Protein AF-A0A1I7YBX8-F1 (afdb_monomer)

Nearest PDB structures (foldseek):
  1up3-assembly1_A  TM=3.826E-01  e=7.399E-02  Mycobacterium tuberculosis H37Rv
  3na8-assembly1_D  TM=4.043E-01  e=2.243E-01  Pseudomonas aeruginosa
  6mv9-assembly1_B  TM=3.998E-01  e=2.243E-01  Bacillus subtilis
  2p5s-assembly1_B  TM=3.973E-01  e=1.339E+00  Homo sapiens

Mean predicted aligned error: 5.64 Å

Radius of gyration: 19.34 Å; Cα contacts (8 Å, |Δi|>4): 418; chains: 1; bounding box: 46×50×47 Å

Solvent-accessible surface area (backbone atoms only — not comparable to full-atom values): 14996 Å² total; per-residue (Å²): 111,70,67,66,56,51,73,69,44,60,67,86,56,46,81,74,55,81,38,51,52,58,97,69,53,62,80,37,68,60,38,37,56,52,52,53,48,50,49,72,74,39,74,89,57,63,55,28,37,28,74,44,72,48,53,39,75,79,58,36,75,66,57,84,79,69,30,50,78,75,72,48,57,93,90,54,76,77,52,96,79,38,61,94,80,26,54,47,51,57,79,35,68,24,42,42,48,36,39,39,44,36,34,72,72,65,38,39,32,33,40,38,39,41,44,38,47,55,41,63,48,97,88,72,45,80,76,46,76,36,78,90,50,52,38,54,67,39,55,42,50,40,34,67,67,23,60,72,22,37,32,35,35,38,35,67,17,51,49,94,87,38,71,69,44,64,56,40,67,61,51,46,47,58,36,50,70,72,28,74,36,41,32,28,27,57,24,27,69,66,56,46,42,44,46,75,62,48,57,95,59,34,48,48,52,65,52,51,54,51,50,46,68,74,41,57,93,38,59,43,84,57,58,76,78,75,63,55,45,72,66,39,64,79,45,89,77,71,84,49,72,47,75,44,52,77,49,53,72,70,56,50,60,60,49,53,64,52,53,64,79,75,110

Organism: NCBI:txid37863

Structure (mmCIF, N/CA/C/O backbone):
data_AF-A0A1I7YBX8-F1
#
_entry.id   AF-A0A1I7YBX8-F1
#
loop_
_atom_site.group_PDB
_atom_site.id
_atom_site.type_symbol
_atom_site.label_atom_id
_atom_site.label_alt_id
_atom_site.label_comp_id
_atom_site.label_asym_id
_atom_site.label_entity_id
_atom_site.label_seq_id
_atom_site.pdbx_PDB_ins_code
_atom_site.Cartn_x
_atom_site.Cartn_y
_atom_site.Cartn_z
_atom_site.occupancy
_atom_site.B_iso_or_equiv
_atom_site.auth_seq_id
_atom_site.auth_comp_id
_atom_site.auth_asym_id
_atom_site.auth_atom_id
_atom_site.pdbx_PDB_model_num
ATOM 1 N N . MET A 1 1 ? -20.795 -8.631 9.869 1.00 62.91 1 MET A N 1
ATOM 2 C CA . MET A 1 1 ? -19.882 -7.466 9.927 1.00 62.91 1 MET A CA 1
ATOM 3 C C . MET A 1 1 ? -18.845 -7.774 10.991 1.00 62.91 1 MET A C 1
ATOM 5 O O . MET A 1 1 ? -19.252 -7.996 12.125 1.00 62.91 1 MET A O 1
ATOM 9 N N . PHE A 1 2 ? -17.562 -7.864 10.629 1.00 82.50 2 PHE A N 1
ATOM 10 C CA . PHE A 1 2 ? -16.505 -8.420 11.491 1.00 82.50 2 PHE A CA 1
ATOM 11 C C . PHE A 1 2 ? -16.381 -7.738 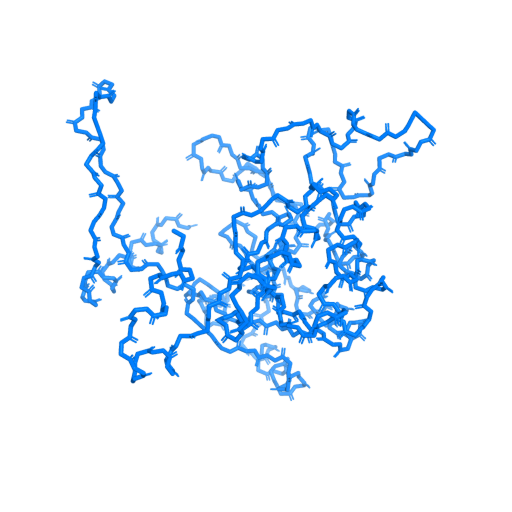12.863 1.00 82.50 2 PHE A C 1
ATOM 13 O O . PHE A 1 2 ? -16.116 -8.422 13.842 1.00 82.50 2 PHE A O 1
ATOM 20 N N . ALA A 1 3 ? -16.697 -6.442 12.963 1.00 91.69 3 ALA A N 1
ATOM 21 C CA . ALA A 1 3 ? -16.714 -5.710 14.232 1.00 91.69 3 ALA A CA 1
ATOM 22 C C . ALA A 1 3 ? -17.620 -6.349 15.305 1.00 91.69 3 ALA A C 1
ATOM 24 O O . ALA A 1 3 ? -17.191 -6.542 16.436 1.00 91.69 3 ALA A O 1
ATOM 25 N N . ARG A 1 4 ? -18.840 -6.774 14.942 1.00 92.31 4 ARG A N 1
ATOM 26 C CA . ARG A 1 4 ? -19.760 -7.435 15.890 1.00 92.31 4 ARG A CA 1
ATOM 27 C C . ARG A 1 4 ? -19.273 -8.812 16.325 1.00 92.31 4 ARG A C 1
ATOM 29 O O . ARG A 1 4 ? -19.601 -9.255 17.417 1.00 92.31 4 ARG A O 1
ATOM 36 N N . GLU A 1 5 ? -18.552 -9.512 15.452 1.00 91.94 5 GLU A N 1
ATOM 37 C CA . GLU A 1 5 ? -17.972 -10.808 15.807 1.00 91.94 5 GLU A CA 1
ATOM 38 C C . GLU A 1 5 ? -16.765 -10.623 16.730 1.00 91.94 5 GLU A C 1
ATOM 40 O O . GLU A 1 5 ? -16.630 -11.368 17.694 1.00 91.94 5 GLU A O 1
ATOM 45 N N . TYR A 1 6 ? -15.955 -9.583 16.507 1.00 93.75 6 TYR A N 1
ATOM 46 C CA . TYR A 1 6 ? -14.868 -9.204 17.407 1.00 93.75 6 TYR A CA 1
ATOM 47 C C . TYR A 1 6 ? -15.369 -8.882 18.822 1.00 93.75 6 TYR A C 1
ATOM 49 O O . TYR A 1 6 ? -14.852 -9.437 19.788 1.00 93.75 6 TYR A O 1
ATOM 57 N N . GLU A 1 7 ? -16.428 -8.077 18.963 1.00 94.56 7 GLU A N 1
ATOM 58 C CA . GLU A 1 7 ? -17.006 -7.734 20.276 1.00 94.56 7 GLU A CA 1
ATOM 59 C C . GLU A 1 7 ? -17.506 -8.959 21.062 1.00 94.56 7 GLU A C 1
ATOM 61 O O . GLU A 1 7 ? -17.576 -8.929 22.290 1.00 94.56 7 GLU A O 1
ATOM 66 N N . ARG A 1 8 ? -17.846 -10.053 20.368 1.00 95.19 8 ARG A N 1
ATOM 67 C CA . ARG A 1 8 ? -18.270 -11.318 20.989 1.00 95.19 8 ARG A CA 1
ATOM 68 C C . ARG A 1 8 ? -17.103 -12.193 21.435 1.00 95.19 8 ARG A C 1
ATOM 70 O O . ARG A 1 8 ? -17.331 -13.166 22.157 1.00 95.19 8 ARG A O 1
ATOM 77 N N . LEU A 1 9 ? -15.879 -11.902 20.996 1.00 94.50 9 LEU A N 1
ATOM 78 C CA . LEU A 1 9 ? -14.708 -12.667 21.405 1.00 94.50 9 LEU A CA 1
ATOM 79 C C . LEU A 1 9 ? -14.422 -12.448 22.897 1.00 94.50 9 LEU A C 1
ATOM 81 O O . LEU A 1 9 ? -14.534 -11.324 23.382 1.00 94.50 9 LEU A O 1
ATOM 85 N N . PRO A 1 10 ? -13.988 -13.484 23.633 1.00 95.88 10 PRO A N 1
ATOM 86 C CA . PRO A 1 10 ? -13.426 -13.297 24.966 1.00 95.88 10 PRO A CA 1
ATOM 87 C C . PRO A 1 10 ? -12.245 -12.300 24.953 1.00 95.88 10 PRO A C 1
ATOM 89 O O . PRO A 1 10 ? -11.463 -12.330 23.996 1.00 95.88 10 PRO A O 1
ATOM 92 N N . PRO A 1 11 ? -12.042 -11.485 26.011 1.00 94.19 11 PRO A N 1
ATOM 93 C CA . PRO A 1 11 ? -11.015 -10.431 26.041 1.00 94.19 11 PRO A CA 1
ATOM 94 C C . PRO A 1 11 ? -9.605 -10.898 25.651 1.00 94.19 11 PRO A C 1
ATOM 96 O O . PRO A 1 11 ? -8.929 -10.254 24.859 1.00 94.19 11 PRO A O 1
ATOM 99 N N . GLN A 1 12 ? -9.210 -12.095 26.089 1.00 94.75 12 GLN A N 1
ATOM 100 C CA . GLN A 1 12 ? -7.913 -12.708 25.764 1.00 94.75 12 GLN A CA 1
ATOM 101 C C . GLN A 1 12 ? -7.649 -12.929 24.258 1.00 94.75 12 GLN A C 1
ATOM 103 O O . GLN A 1 12 ? -6.511 -13.183 23.862 1.00 94.75 12 GLN A O 1
ATOM 108 N N . TYR A 1 13 ? -8.697 -12.934 23.427 1.00 92.44 13 TYR A N 1
ATOM 109 C CA . TYR A 1 13 ? -8.582 -13.000 21.968 1.00 92.44 13 TYR A CA 1
ATOM 110 C C . TYR A 1 13 ? -8.681 -11.615 21.331 1.00 92.44 13 TYR A C 1
ATOM 112 O O . TYR A 1 13 ? -8.017 -11.383 20.328 1.00 92.44 13 TYR A O 1
ATOM 120 N N . GLN A 1 14 ? -9.461 -10.704 21.920 1.00 93.44 14 GLN A N 1
ATOM 121 C CA . GLN A 1 14 ? -9.523 -9.307 21.487 1.00 93.44 14 GLN A CA 1
ATOM 122 C C . GLN A 1 14 ? -8.141 -8.646 21.574 1.00 93.44 14 GLN A C 1
ATOM 124 O O . GLN A 1 14 ? -7.674 -8.073 20.601 1.00 93.44 14 GLN A O 1
ATOM 129 N N . GLU A 1 15 ? -7.419 -8.863 22.678 1.00 92.75 15 GLU A N 1
ATOM 130 C CA . GLU A 1 15 ? -6.057 -8.344 22.906 1.00 92.75 15 GLU A CA 1
ATOM 131 C C . GLU A 1 15 ? -5.004 -8.823 21.886 1.00 92.75 15 GLU A C 1
ATOM 133 O O . GLU A 1 15 ? -3.883 -8.320 21.873 1.00 92.75 15 GLU A O 1
ATOM 138 N N . LYS A 1 16 ? -5.333 -9.815 21.050 1.00 92.69 16 LYS A N 1
ATOM 139 C CA . LYS A 1 16 ? -4.430 -10.385 20.037 1.00 92.69 16 LYS A CA 1
ATOM 140 C C . LYS A 1 16 ? -4.756 -9.936 18.616 1.00 92.69 16 LYS A C 1
ATOM 142 O O . LYS A 1 16 ? -4.100 -10.401 17.684 1.00 92.69 16 LYS A O 1
ATOM 147 N N . LEU A 1 17 ? -5.797 -9.127 18.435 1.00 92.75 17 LEU A N 1
ATOM 148 C CA . LEU A 1 17 ? -6.324 -8.770 17.126 1.00 92.75 17 LEU A CA 1
ATOM 149 C C . LEU A 1 17 ? -6.421 -7.256 16.987 1.00 92.75 17 LEU A C 1
ATOM 151 O O . LEU A 1 17 ? -7.217 -6.611 17.659 1.00 92.75 17 LEU A O 1
ATOM 155 N N . ASP A 1 18 ? -5.682 -6.723 16.023 1.00 93.44 18 ASP A N 1
ATOM 156 C CA . ASP A 1 18 ? -5.888 -5.373 15.518 1.00 93.44 18 ASP A CA 1
ATOM 157 C C . ASP A 1 18 ? -6.895 -5.422 14.368 1.00 93.44 18 ASP A C 1
ATOM 159 O O . ASP A 1 18 ? -6.592 -5.871 13.259 1.00 93.44 18 ASP A O 1
ATOM 163 N N . VAL A 1 19 ? -8.139 -5.015 14.634 1.00 94.62 19 VAL A N 1
ATOM 164 C CA . VAL A 1 19 ? -9.200 -5.058 13.620 1.00 94.62 19 VAL A CA 1
ATOM 165 C C . VAL A 1 19 ? -9.084 -3.852 12.703 1.00 94.62 19 VAL A C 1
ATOM 167 O O . VAL A 1 19 ? -9.016 -2.708 13.150 1.00 94.62 19 VAL A O 1
ATOM 170 N N . MET A 1 20 ? -9.146 -4.103 11.401 1.00 95.50 20 MET A N 1
ATOM 171 C CA . MET A 1 20 ? -9.028 -3.061 10.392 1.00 95.50 20 MET A CA 1
ATOM 172 C C . MET A 1 20 ? -10.349 -2.820 9.655 1.00 95.50 20 MET A C 1
ATOM 174 O O . MET A 1 20 ? -11.118 -3.750 9.390 1.00 95.50 20 MET A O 1
ATOM 178 N N . ILE A 1 21 ? -10.614 -1.566 9.289 1.00 96.06 21 ILE A N 1
ATOM 179 C CA . ILE A 1 21 ? -11.741 -1.193 8.427 1.00 96.06 21 ILE A CA 1
ATOM 180 C C . ILE A 1 21 ? -11.368 -1.525 6.981 1.00 96.06 21 ILE A C 1
ATOM 182 O O . ILE A 1 21 ? -10.527 -0.856 6.390 1.00 96.06 21 ILE A O 1
ATOM 186 N N . THR A 1 22 ? -12.007 -2.539 6.405 1.00 92.19 22 THR A N 1
ATOM 187 C CA . THR A 1 22 ? -11.781 -3.017 5.029 1.00 92.19 22 THR A CA 1
ATOM 188 C C . THR A 1 22 ? -13.070 -2.954 4.202 1.00 92.19 22 THR A C 1
ATOM 190 O O . THR A 1 22 ? -14.094 -2.462 4.676 1.00 92.19 22 THR A O 1
ATOM 193 N N . ALA A 1 23 ? -13.034 -3.460 2.962 1.00 87.88 23 ALA A N 1
ATOM 194 C CA . ALA A 1 23 ? -14.194 -3.581 2.071 1.00 87.88 23 ALA A CA 1
ATOM 195 C C . ALA A 1 23 ? -14.864 -2.241 1.704 1.00 87.88 23 ALA A C 1
ATOM 197 O O . ALA A 1 23 ? -16.090 -2.129 1.656 1.00 87.88 23 ALA A O 1
ATOM 198 N N . PHE A 1 24 ? -14.046 -1.235 1.398 1.00 91.69 24 PHE A N 1
ATOM 199 C CA . PHE A 1 24 ? -14.472 0.021 0.784 1.00 91.69 24 PHE A CA 1
ATOM 200 C C . PHE A 1 24 ? -13.727 0.236 -0.540 1.00 91.69 24 PHE A C 1
ATOM 202 O O . PHE A 1 24 ? -12.652 -0.322 -0.754 1.00 91.69 24 PHE A O 1
ATOM 209 N N . ASN A 1 25 ? -14.302 1.043 -1.432 1.00 91.94 25 ASN A N 1
ATOM 210 C CA . ASN A 1 25 ? -13.640 1.454 -2.665 1.00 91.94 25 ASN A CA 1
ATOM 211 C C . ASN A 1 25 ? -12.810 2.725 -2.393 1.00 91.94 25 ASN A C 1
ATOM 213 O O . ASN A 1 25 ? -13.413 3.749 -2.082 1.00 91.94 25 ASN A O 1
ATOM 217 N N . PRO A 1 26 ? -11.470 2.716 -2.511 1.00 92.06 26 PRO A N 1
ATOM 218 C CA . PRO A 1 26 ? -10.665 3.920 -2.281 1.00 92.06 26 PRO A CA 1
ATOM 219 C C . PRO A 1 26 ? -10.894 5.018 -3.336 1.00 92.06 26 PRO A C 1
ATOM 221 O O . PRO A 1 26 ? -10.551 6.176 -3.102 1.00 92.06 26 PRO A O 1
ATOM 224 N N . MET A 1 27 ? -11.491 4.672 -4.481 1.00 91.31 27 MET A N 1
ATOM 225 C CA . MET A 1 27 ? -11.875 5.608 -5.544 1.00 91.31 27 MET A CA 1
ATOM 226 C C . MET A 1 27 ? -13.268 6.225 -5.333 1.00 91.31 27 MET A C 1
ATOM 228 O O . MET A 1 27 ? -13.717 7.034 -6.137 1.00 91.31 27 MET A O 1
ATOM 232 N N . ASP A 1 28 ? -13.969 5.858 -4.257 1.00 91.00 28 ASP A N 1
ATOM 233 C CA . ASP A 1 28 ? -15.241 6.471 -3.871 1.00 91.00 28 ASP A CA 1
ATOM 234 C C . ASP A 1 28 ? -14.990 7.638 -2.903 1.00 91.00 28 ASP A C 1
ATOM 236 O O . ASP A 1 28 ? -14.471 7.450 -1.800 1.00 91.00 28 ASP A O 1
ATOM 240 N N . VAL A 1 29 ? -15.403 8.852 -3.276 1.00 89.94 29 VAL A N 1
ATOM 241 C CA . VAL A 1 29 ? -15.306 10.049 -2.418 1.00 89.94 29 VAL A CA 1
ATOM 242 C C . VAL A 1 29 ? -16.030 9.879 -1.071 1.00 89.94 29 VAL A C 1
ATOM 244 O O . VAL A 1 29 ? -15.644 10.497 -0.072 1.00 89.94 29 VAL A O 1
ATOM 247 N N . TYR A 1 30 ? -17.029 8.993 -0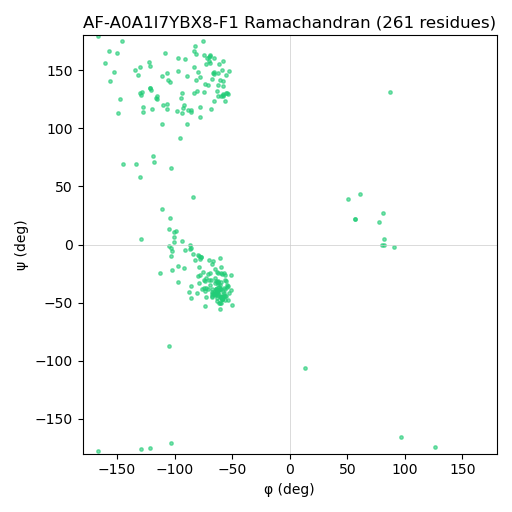.997 1.00 93.50 30 TYR A N 1
ATOM 248 C CA . TYR A 1 30 ? -17.769 8.670 0.225 1.00 93.50 30 TYR A CA 1
ATOM 249 C C . TYR A 1 30 ? -17.104 7.592 1.096 1.00 93.50 30 TYR A C 1
ATOM 251 O O . TYR A 1 30 ? -17.585 7.326 2.205 1.00 93.50 30 TYR A O 1
ATOM 259 N N . ALA A 1 31 ? -15.977 7.005 0.677 1.00 94.12 31 ALA A N 1
ATOM 260 C CA . ALA A 1 31 ? -15.215 6.057 1.496 1.00 94.12 31 ALA A CA 1
ATOM 261 C C . ALA A 1 31 ? -14.803 6.666 2.846 1.00 94.12 31 ALA A C 1
ATOM 263 O O . ALA A 1 31 ? -14.911 6.021 3.891 1.00 94.12 31 ALA A O 1
ATOM 264 N N . SER A 1 32 ? -14.430 7.948 2.841 1.00 94.62 32 SER A N 1
ATOM 265 C CA . SER A 1 32 ? -14.145 8.739 4.045 1.00 94.62 32 SER A CA 1
ATOM 266 C C . SER A 1 32 ? -15.307 8.710 5.051 1.00 94.62 32 SER A C 1
ATOM 268 O O . SER A 1 32 ? -15.121 8.419 6.235 1.00 94.62 32 SER A O 1
ATOM 270 N N . GLN A 1 33 ? -16.536 8.936 4.580 1.00 95.25 33 GLN A N 1
ATOM 271 C CA . GLN A 1 33 ? -17.742 8.903 5.408 1.00 95.25 33 GLN A CA 1
ATOM 272 C C . GLN A 1 33 ? -18.046 7.490 5.907 1.00 95.25 33 GLN A C 1
ATOM 274 O O . GLN A 1 33 ? -18.456 7.318 7.058 1.00 95.25 33 GLN A O 1
ATOM 279 N N . HIS A 1 34 ? -17.818 6.471 5.072 1.00 95.06 34 HIS A N 1
ATOM 280 C CA . HIS A 1 34 ? -17.951 5.078 5.485 1.00 95.06 34 HIS A CA 1
ATOM 281 C C . HIS A 1 34 ? -17.015 4.752 6.657 1.00 95.06 34 HIS A C 1
ATOM 283 O O . HIS A 1 34 ? -17.469 4.180 7.649 1.00 95.06 34 HIS A O 1
ATOM 289 N N . ILE A 1 35 ? -15.747 5.161 6.573 1.00 96.12 35 ILE A N 1
ATOM 290 C CA . ILE A 1 35 ? -14.740 4.942 7.620 1.00 96.12 35 ILE A CA 1
ATOM 291 C C . ILE A 1 35 ? -15.124 5.668 8.909 1.00 96.12 35 ILE A C 1
ATOM 293 O O . ILE A 1 35 ? -15.166 5.042 9.969 1.00 96.12 35 ILE A O 1
ATOM 297 N N . LYS A 1 36 ? -15.497 6.954 8.828 1.00 96.00 36 LYS A N 1
ATOM 298 C CA . LYS A 1 36 ? -15.974 7.711 10.000 1.00 96.00 36 LYS A CA 1
ATOM 299 C C . LYS A 1 36 ? -17.167 7.019 10.657 1.00 96.00 36 LYS A C 1
ATOM 301 O O . LYS A 1 36 ? -17.195 6.845 11.873 1.00 96.00 36 LYS A O 1
ATOM 306 N N . ARG A 1 37 ? -18.132 6.552 9.860 1.00 95.69 37 ARG A N 1
ATOM 307 C CA . ARG A 1 37 ? -19.293 5.809 10.363 1.00 95.69 37 ARG A CA 1
ATOM 308 C C . ARG A 1 37 ? -18.892 4.498 11.035 1.00 95.69 37 ARG A C 1
ATOM 310 O O . ARG A 1 37 ? -19.485 4.175 12.058 1.00 95.69 37 ARG A O 1
ATOM 317 N N . ALA A 1 38 ? -17.923 3.755 10.499 1.00 95.25 38 ALA A N 1
ATOM 318 C CA . ALA A 1 38 ? -17.447 2.517 11.114 1.00 95.25 38 ALA A CA 1
ATOM 319 C C . ALA A 1 38 ? -16.855 2.779 12.508 1.00 95.25 38 ALA A C 1
ATOM 321 O O . ALA A 1 38 ? -17.303 2.161 13.473 1.00 95.25 38 ALA A O 1
ATOM 322 N N . VAL A 1 39 ? -15.951 3.758 12.630 1.00 95.44 39 VAL A N 1
ATOM 323 C CA . VAL A 1 39 ? -15.341 4.150 13.915 1.00 95.44 39 VAL A CA 1
ATOM 324 C C . VAL A 1 39 ? -16.393 4.619 14.924 1.00 95.44 39 VAL A C 1
ATOM 326 O O . VAL A 1 39 ? -16.367 4.203 16.078 1.00 95.44 39 VAL A O 1
ATOM 329 N N . LEU A 1 40 ? -17.354 5.443 14.494 1.00 95.88 40 LEU A N 1
ATOM 330 C CA . LEU A 1 40 ? -18.419 5.947 15.369 1.00 95.88 40 LEU A CA 1
ATOM 331 C C . LEU A 1 40 ? -19.431 4.866 15.775 1.00 95.88 40 LEU A C 1
ATOM 333 O O . LEU A 1 40 ? -20.015 4.951 16.852 1.00 95.88 40 LEU A O 1
ATOM 337 N N . SER A 1 41 ? -19.656 3.865 14.921 1.00 96.00 41 SER A N 1
ATOM 338 C CA . SER A 1 41 ? -20.601 2.775 15.203 1.00 96.00 41 SER A CA 1
ATOM 339 C C . SER A 1 41 ? -20.017 1.716 16.134 1.00 96.00 41 SER A C 1
ATOM 341 O O . SER A 1 41 ? -20.781 1.064 16.839 1.00 96.00 41 SER A O 1
ATOM 343 N N . PHE A 1 42 ? -18.690 1.544 16.135 1.00 95.31 42 PHE A N 1
ATOM 344 C CA . PHE A 1 42 ? -17.979 0.561 16.958 1.00 95.31 42 PHE A CA 1
ATOM 345 C C . PHE A 1 42 ? -16.759 1.195 17.652 1.00 95.31 42 PHE A C 1
ATOM 347 O O . PHE A 1 42 ? -15.613 0.905 17.287 1.00 95.31 42 PHE A O 1
ATOM 354 N N . PRO A 1 43 ? -16.976 2.092 18.635 1.00 93.25 43 PRO A N 1
ATOM 355 C CA . PRO A 1 43 ? -15.882 2.779 19.312 1.00 93.25 43 PRO A CA 1
ATOM 356 C C . PRO A 1 43 ? -14.929 1.789 19.992 1.00 93.25 43 PRO A C 1
ATOM 358 O O . PRO A 1 43 ? -15.359 0.943 20.770 1.00 93.25 43 PRO A O 1
ATOM 361 N N . GLY A 1 44 ? -13.630 1.908 19.710 1.00 91.44 44 GLY A N 1
ATOM 362 C CA . GLY A 1 44 ? -12.588 1.060 20.304 1.00 91.44 44 GLY A CA 1
ATOM 363 C C . GLY A 1 44 ? -12.395 -0.311 19.646 1.00 91.44 44 GLY A C 1
ATOM 364 O O . GLY A 1 44 ? -11.520 -1.051 20.079 1.00 91.44 44 GLY A O 1
ATOM 365 N N . VAL A 1 4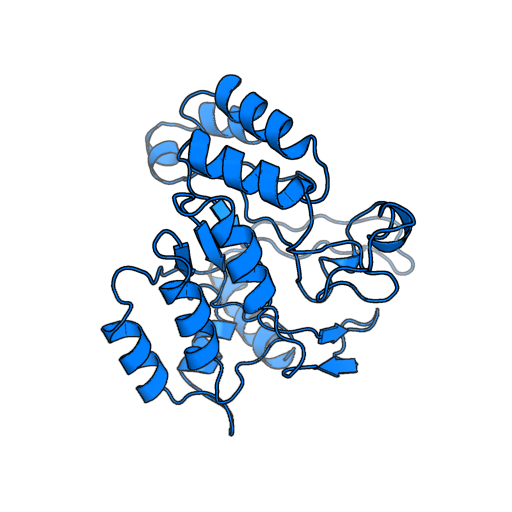5 ? -13.165 -0.652 18.605 1.00 95.12 45 VAL A N 1
ATOM 366 C CA . VAL A 1 45 ? -12.982 -1.921 17.877 1.00 95.12 45 VAL A CA 1
ATOM 367 C C . VAL A 1 45 ? -11.846 -1.844 16.860 1.00 95.12 45 VAL A C 1
ATOM 369 O O . VAL A 1 45 ? -11.092 -2.799 16.722 1.00 95.12 45 VAL A O 1
ATOM 372 N N . PHE A 1 46 ? -11.735 -0.739 16.121 1.00 96.31 46 PHE A N 1
ATOM 373 C CA . PHE A 1 46 ? -10.801 -0.640 15.000 1.00 96.31 46 PHE A CA 1
ATOM 374 C C . PHE A 1 46 ? -9.456 -0.033 15.406 1.00 96.31 46 PHE A C 1
ATOM 376 O O . PHE A 1 46 ? -9.417 1.065 15.962 1.00 96.31 46 PHE A O 1
ATOM 383 N N . SER A 1 47 ? -8.370 -0.705 15.026 1.00 95.38 47 SER A N 1
ATOM 384 C CA . SER A 1 47 ? -6.987 -0.222 15.149 1.00 95.38 47 SER A CA 1
ATOM 385 C C . SER A 1 47 ? -6.511 0.510 13.889 1.00 95.38 47 SER A C 1
ATOM 387 O O . SER A 1 47 ? -5.568 1.301 13.950 1.00 95.38 47 SER A O 1
ATOM 389 N N . GLY A 1 48 ? -7.167 0.289 12.744 1.00 96.81 48 GLY A N 1
ATOM 390 C CA . GLY A 1 48 ? -6.716 0.847 11.474 1.00 96.81 48 GLY A CA 1
ATOM 391 C C . GLY A 1 48 ? -7.706 0.788 10.314 1.00 96.81 48 GLY A C 1
ATOM 392 O O . GLY A 1 48 ? -8.844 0.338 10.448 1.00 96.81 48 GLY A O 1
ATOM 393 N N . VAL A 1 49 ? -7.247 1.259 9.154 1.00 97.50 49 VAL A N 1
ATOM 394 C CA . VAL A 1 49 ? -7.956 1.256 7.867 1.00 97.50 49 VAL A CA 1
ATOM 395 C C . VAL A 1 49 ? -7.139 0.465 6.845 1.00 97.50 49 VAL A C 1
ATOM 397 O O . VAL A 1 49 ? -5.942 0.689 6.696 1.00 97.50 49 VAL A O 1
ATOM 400 N N . GLY A 1 50 ? -7.781 -0.434 6.110 1.00 93.44 50 GLY A N 1
ATOM 401 C CA . GLY A 1 50 ? -7.138 -1.282 5.111 1.00 93.44 50 GLY A CA 1
ATOM 402 C C . GLY A 1 50 ? -6.764 -2.677 5.629 1.00 93.44 50 GLY A C 1
ATOM 403 O O . GLY A 1 50 ? -7.259 -3.121 6.646 1.00 93.44 50 GLY A O 1
ATOM 404 N N . GLU A 1 51 ? -5.931 -3.446 4.949 1.00 93.19 51 GLU A N 1
ATOM 405 C CA . GLU A 1 51 ? -5.266 -3.089 3.704 1.00 93.19 51 GLU A CA 1
ATOM 406 C C . GLU A 1 51 ? -6.254 -2.672 2.607 1.00 93.19 51 GLU A C 1
ATOM 408 O O . GLU A 1 51 ? -7.270 -3.329 2.367 1.00 93.19 51 GLU A O 1
ATOM 413 N N . PHE A 1 52 ? -5.980 -1.532 1.978 1.00 94.38 52 PHE A N 1
ATOM 414 C CA . PHE A 1 52 ? -6.651 -1.115 0.752 1.00 94.38 52 PHE A CA 1
ATOM 415 C C . PHE A 1 52 ? -5.614 -0.915 -0.344 1.00 94.38 52 PHE A C 1
ATOM 417 O O . PHE A 1 52 ? -4.446 -0.631 -0.082 1.00 94.38 52 PHE A O 1
ATOM 424 N N . THR A 1 53 ? -6.057 -1.067 -1.585 1.00 93.94 53 THR A N 1
ATOM 425 C CA . THR A 1 53 ? -5.162 -1.203 -2.728 1.00 93.94 53 THR A CA 1
ATOM 426 C C . THR A 1 53 ? -5.413 -0.103 -3.745 1.00 93.94 53 THR A C 1
ATOM 428 O O . THR A 1 53 ? -6.568 0.155 -4.084 1.00 93.94 53 THR A O 1
ATOM 431 N N . ILE A 1 54 ? -4.338 0.514 -4.242 1.00 94.75 54 ILE A N 1
ATOM 432 C CA . ILE A 1 54 ? -4.398 1.472 -5.354 1.00 94.75 54 ILE A CA 1
ATOM 433 C C . ILE A 1 54 ? -3.878 0.801 -6.615 1.00 94.75 54 ILE A C 1
ATOM 435 O O . ILE A 1 54 ? -4.680 0.177 -7.307 1.00 94.75 54 ILE A O 1
ATOM 439 N N . HIS A 1 55 ? -2.572 0.833 -6.882 1.00 94.25 55 HIS A N 1
ATOM 440 C CA . HIS A 1 55 ? -1.961 0.082 -7.981 1.00 94.25 55 HIS A CA 1
ATOM 441 C C . HIS A 1 55 ? -1.462 -1.269 -7.482 1.00 94.25 55 HIS A C 1
ATOM 443 O O . HIS A 1 55 ? -0.544 -1.322 -6.680 1.00 94.25 55 HIS A O 1
ATOM 449 N N . LYS A 1 56 ? -2.073 -2.358 -7.935 1.00 89.75 56 LYS A N 1
ATOM 450 C CA . LYS A 1 56 ? -1.643 -3.732 -7.697 1.00 89.75 56 LYS A CA 1
ATOM 451 C C . LYS A 1 56 ? -2.044 -4.581 -8.887 1.00 89.75 56 LYS A C 1
ATOM 453 O O . LYS A 1 56 ? -3.244 -4.829 -9.056 1.00 89.75 56 LYS A O 1
ATOM 458 N N . GLU A 1 57 ? -1.052 -5.068 -9.628 1.00 83.94 57 GLU A N 1
ATOM 459 C CA . GLU A 1 57 ? -1.141 -6.083 -10.693 1.00 83.94 57 GLU A CA 1
ATOM 460 C C . GLU A 1 57 ? -2.581 -6.394 -11.182 1.00 83.94 57 GLU A C 1
ATOM 462 O O . GLU A 1 57 ? -3.222 -5.590 -11.857 1.00 83.94 57 GLU A O 1
ATOM 467 N N . LEU A 1 58 ? -3.134 -7.552 -10.813 1.00 81.69 58 LEU A N 1
ATOM 468 C CA . LEU A 1 58 ? -4.466 -8.016 -11.217 1.00 81.69 58 LEU A CA 1
ATOM 469 C C . LEU A 1 58 ? -5.619 -7.471 -10.361 1.00 81.69 58 LEU A C 1
ATOM 471 O O . LEU A 1 58 ? -6.780 -7.776 -10.639 1.00 81.69 58 LEU A O 1
ATOM 475 N N . VAL A 1 59 ? -5.341 -6.784 -9.255 1.00 82.94 59 VAL A N 1
ATOM 476 C CA . VAL A 1 59 ? -6.378 -6.396 -8.285 1.00 82.94 59 VAL A CA 1
ATOM 477 C C . VAL A 1 59 ? -7.005 -5.064 -8.665 1.00 82.94 59 VAL A C 1
ATOM 479 O O . VAL A 1 59 ? -8.229 -4.945 -8.618 1.00 82.94 59 VAL A O 1
ATOM 482 N N . SER 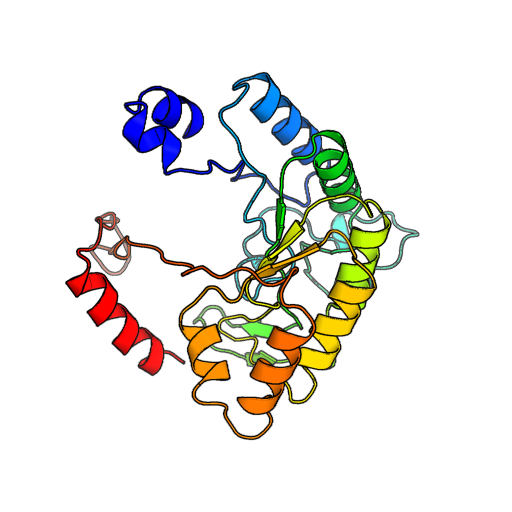A 1 60 ? -6.209 -4.100 -9.123 1.00 81.56 60 SER A N 1
ATOM 483 C CA . SER A 1 60 ? -6.711 -2.780 -9.522 1.00 81.56 60 SER A CA 1
ATOM 484 C C . SER A 1 60 ? -7.712 -2.852 -10.673 1.00 81.56 60 SER A C 1
ATOM 486 O O . SER A 1 60 ? -8.712 -2.136 -10.678 1.00 81.56 60 SER A O 1
ATOM 488 N N . SER A 1 61 ? -7.502 -3.765 -11.626 1.00 80.12 61 SER A N 1
ATOM 489 C CA . SER A 1 61 ? -8.404 -3.956 -12.770 1.00 80.12 61 SER A CA 1
ATOM 490 C C . SER A 1 61 ? -9.764 -4.553 -12.378 1.00 80.12 61 SER A C 1
ATOM 492 O O . SER A 1 61 ? -10.772 -4.309 -13.057 1.00 80.12 61 SER A O 1
ATOM 494 N N . LYS A 1 62 ? -9.819 -5.284 -11.253 1.00 80.56 62 LYS A N 1
ATOM 495 C CA . LYS A 1 62 ? -11.041 -5.894 -10.699 1.00 80.56 62 LYS A CA 1
ATOM 496 C C . LYS A 1 62 ? -11.941 -4.903 -9.978 1.00 80.56 62 LYS A C 1
ATOM 498 O O . LYS A 1 62 ? -13.078 -5.260 -9.666 1.00 80.56 62 LYS A O 1
ATOM 503 N N . LEU A 1 63 ? -11.472 -3.681 -9.722 1.00 83.12 63 LEU A N 1
ATOM 504 C CA . LEU A 1 63 ? -12.328 -2.644 -9.170 1.00 83.12 63 LEU A CA 1
ATOM 505 C C . LEU A 1 63 ? -13.515 -2.421 -10.117 1.00 83.12 63 LEU A C 1
ATOM 507 O O . LEU A 1 63 ? -13.347 -2.288 -11.330 1.00 83.12 63 LEU A O 1
ATOM 511 N N . ALA A 1 64 ? -14.734 -2.458 -9.591 1.00 79.75 64 ALA A N 1
ATOM 512 C CA . ALA A 1 64 ? -15.921 -2.156 -10.380 1.00 79.75 64 ALA A CA 1
ATOM 513 C C . ALA A 1 64 ? -16.078 -0.636 -10.518 1.00 79.75 64 ALA A C 1
ATOM 515 O O . ALA A 1 64 ? -15.739 0.100 -9.594 1.00 79.75 64 ALA A O 1
ATOM 516 N N . GLY A 1 65 ? -16.629 -0.184 -11.644 1.00 82.00 65 GLY A N 1
ATOM 517 C CA . GLY A 1 65 ? -16.909 1.229 -11.887 1.00 82.00 65 GLY A CA 1
ATOM 518 C C . GLY A 1 65 ? -16.300 1.761 -13.179 1.00 82.00 65 GLY A C 1
ATOM 519 O O . GLY A 1 65 ? -15.754 1.009 -13.991 1.00 82.00 65 GLY A O 1
ATOM 520 N N . GLU A 1 66 ? -16.459 3.068 -13.341 1.00 87.25 66 GLU A N 1
ATOM 521 C CA . GLU A 1 66 ? -15.946 3.862 -14.452 1.00 87.25 66 GLU A CA 1
ATOM 522 C C . GLU A 1 66 ? -14.426 4.041 -14.346 1.00 87.25 66 GLU A C 1
ATOM 524 O O . GLU A 1 66 ? -13.834 3.940 -13.269 1.00 87.25 66 GLU A O 1
ATOM 529 N N . THR A 1 67 ? -13.779 4.285 -15.479 1.00 91.00 67 THR A N 1
ATOM 530 C CA . THR A 1 67 ? -12.348 4.586 -15.527 1.00 91.00 67 THR A CA 1
ATOM 531 C C . THR A 1 67 ? -12.076 6.007 -15.024 1.00 91.00 67 THR A C 1
ATOM 533 O O . THR A 1 67 ? -12.958 6.871 -14.983 1.00 91.00 67 THR A O 1
ATOM 536 N N . VAL A 1 68 ? -10.818 6.288 -14.686 1.00 89.88 68 VAL A N 1
ATOM 537 C CA . VAL A 1 68 ? -10.349 7.647 -14.373 1.00 89.88 68 VAL A CA 1
ATOM 538 C C . VAL A 1 68 ? -10.630 8.591 -15.548 1.00 89.88 68 VAL A C 1
ATOM 540 O O . VAL A 1 68 ? -11.037 9.733 -15.355 1.00 89.88 68 VAL A O 1
ATOM 543 N N . GLU A 1 69 ? -10.491 8.105 -16.782 1.00 89.44 69 GLU A N 1
ATOM 544 C CA . GLU A 1 69 ? -10.806 8.880 -17.984 1.00 89.44 69 GLU A CA 1
ATOM 545 C C . GLU A 1 69 ? -12.291 9.243 -18.102 1.00 89.44 69 GLU A C 1
ATOM 547 O O . GLU A 1 69 ? -12.621 10.352 -18.516 1.00 89.44 69 GLU A O 1
ATOM 552 N N . GLN A 1 70 ? -13.184 8.330 -17.721 1.00 89.44 70 GLN A N 1
ATOM 553 C CA . GLN A 1 70 ? -14.630 8.550 -17.775 1.00 89.44 70 GLN A CA 1
ATOM 554 C C . GLN A 1 70 ? -15.117 9.522 -16.694 1.00 89.44 70 GLN A C 1
ATOM 556 O O . GLN A 1 70 ? -16.100 10.228 -16.906 1.00 89.44 70 GLN A O 1
ATOM 561 N N . THR A 1 71 ? -14.421 9.575 -15.557 1.00 86.50 71 THR A N 1
ATOM 562 C CA . THR A 1 71 ? -14.824 10.368 -14.384 1.00 86.50 71 THR A CA 1
ATOM 563 C C . THR A 1 71 ? -14.143 11.732 -14.291 1.00 86.50 71 THR A C 1
ATOM 565 O O . THR A 1 71 ? -14.638 12.616 -13.587 1.00 86.50 71 THR A O 1
ATOM 568 N N . LYS A 1 72 ? -13.027 11.954 -14.999 1.00 86.44 72 LYS A N 1
ATOM 569 C CA . LYS A 1 72 ? -12.329 13.247 -14.979 1.00 86.44 72 LYS A CA 1
ATOM 570 C C . LYS A 1 72 ? -13.175 14.357 -15.612 1.00 86.44 72 LYS A C 1
ATOM 572 O O . LYS A 1 72 ? -13.882 14.158 -16.601 1.00 86.44 72 LYS A O 1
ATOM 577 N N . ALA A 1 73 ? -13.017 15.583 -15.117 1.00 86.38 73 ALA A N 1
ATOM 578 C CA . ALA A 1 73 ? -13.592 16.747 -15.784 1.00 86.38 73 ALA A CA 1
ATOM 579 C C . ALA A 1 73 ? -12.981 16.933 -17.196 1.00 86.38 73 ALA A C 1
ATOM 581 O O . ALA A 1 73 ? -11.791 16.661 -17.390 1.00 86.38 73 ALA A O 1
ATOM 582 N N . PRO A 1 74 ? -13.737 17.447 -18.191 1.00 86.62 74 PRO A N 1
ATOM 583 C CA . PRO A 1 74 ? -13.261 17.549 -19.575 1.00 86.62 74 PRO A CA 1
ATOM 584 C C . PRO A 1 74 ? -11.933 18.303 -19.741 1.00 86.62 74 PRO A C 1
ATOM 586 O O . PRO A 1 74 ? -11.115 17.930 -20.577 1.00 86.62 74 PRO A O 1
ATOM 589 N N . SER A 1 75 ? -11.700 19.332 -18.923 1.00 89.12 75 SER A N 1
ATOM 590 C CA . SER A 1 75 ? -10.497 20.173 -18.960 1.00 89.12 75 SER A CA 1
ATOM 591 C C . SER A 1 75 ? -9.317 19.635 -18.146 1.00 89.12 75 SER A C 1
ATOM 593 O O . SER A 1 75 ? -8.258 20.259 -18.142 1.00 89.12 75 SER A O 1
ATOM 595 N N . VAL A 1 76 ? -9.490 18.527 -17.422 1.00 87.94 76 VAL A N 1
ATOM 596 C CA . VAL A 1 76 ? -8.448 17.942 -16.570 1.00 87.94 76 VAL A CA 1
ATOM 597 C C . VAL A 1 76 ? -7.705 16.867 -17.374 1.00 87.94 76 VAL A C 1
ATOM 599 O O . VAL A 1 76 ? -8.363 15.995 -17.960 1.00 87.94 76 VAL A O 1
ATOM 602 N N . PRO A 1 77 ? -6.362 16.930 -17.478 1.00 91.12 77 PRO A N 1
ATOM 603 C CA . PRO A 1 77 ? -5.584 15.864 -18.103 1.00 91.12 77 PRO A CA 1
ATOM 604 C C . PRO A 1 77 ? -5.681 14.576 -17.280 1.00 91.12 77 PRO A C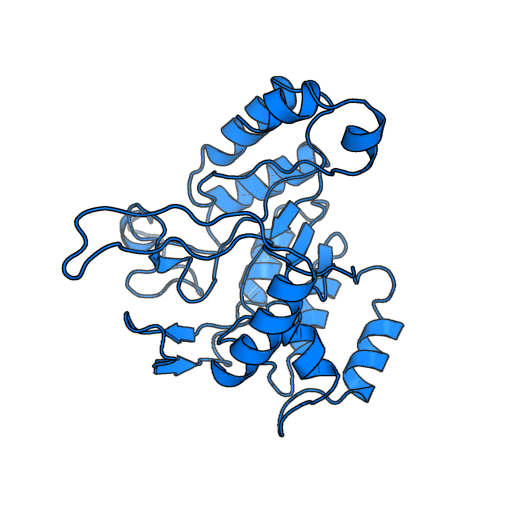 1
ATOM 606 O O . PRO A 1 77 ? -6.020 14.611 -16.098 1.00 91.12 77 PRO A O 1
ATOM 609 N N . LEU A 1 78 ? -5.378 13.435 -17.898 1.00 91.88 78 LEU A N 1
ATOM 610 C CA . LEU A 1 78 ? -5.238 12.198 -17.135 1.00 91.88 78 LEU A CA 1
ATOM 611 C C . LEU A 1 78 ? -4.105 12.338 -16.104 1.00 91.88 78 LEU A C 1
ATOM 613 O O . LEU A 1 78 ? -3.080 12.956 -16.414 1.00 91.88 78 LEU A O 1
ATOM 617 N N . PRO A 1 79 ? -4.278 11.784 -14.891 1.00 93.50 79 PRO A N 1
ATOM 618 C CA . PRO A 1 79 ? -3.194 11.662 -13.932 1.00 93.50 79 PRO A CA 1
ATOM 619 C C . PRO A 1 79 ? -1.960 10.966 -14.521 1.00 93.50 79 PRO A C 1
ATOM 621 O O . PRO A 1 79 ? -2.117 10.073 -15.353 1.00 93.50 79 PRO A O 1
ATOM 624 N N . PRO A 1 80 ? -0.740 11.301 -14.059 1.00 93.62 80 PRO A N 1
ATOM 625 C CA . PRO A 1 80 ? 0.493 10.688 -14.563 1.00 93.62 80 PRO A CA 1
ATOM 626 C C . PRO A 1 80 ? 0.559 9.163 -14.409 1.00 93.62 80 PRO A C 1
ATOM 628 O O . PRO A 1 80 ? 1.279 8.504 -15.150 1.00 93.62 80 PRO A O 1
ATOM 631 N N . ASP A 1 81 ? -0.174 8.611 -13.443 1.00 93.44 81 ASP A N 1
ATOM 632 C CA . ASP A 1 81 ? -0.228 7.181 -13.133 1.00 93.44 81 ASP A CA 1
ATOM 633 C C . ASP A 1 81 ? -1.478 6.478 -13.699 1.00 93.44 81 ASP A C 1
ATOM 635 O O . ASP A 1 81 ? -1.718 5.305 -13.407 1.00 93.44 81 ASP A O 1
ATOM 639 N N . ALA A 1 82 ? -2.284 7.187 -14.494 1.00 89.50 82 ALA A N 1
ATOM 640 C CA . ALA A 1 82 ? -3.473 6.656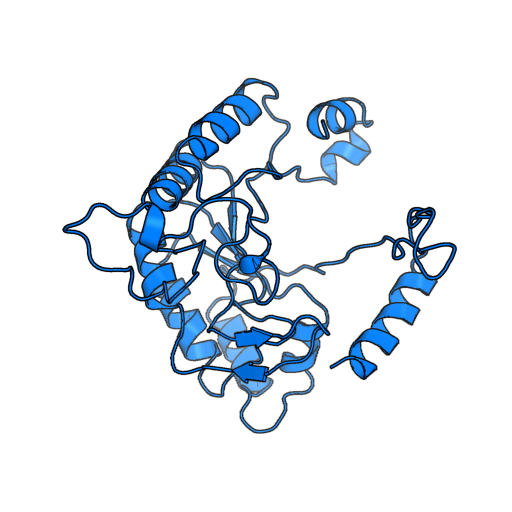 -15.144 1.00 89.50 82 ALA A CA 1
ATOM 641 C C . ALA A 1 82 ? -3.245 6.549 -16.658 1.00 89.50 82 ALA A C 1
ATOM 643 O O . ALA A 1 82 ? -3.011 7.547 -17.337 1.00 89.50 82 ALA A O 1
ATOM 644 N N . GLY A 1 83 ? -3.345 5.330 -17.188 1.00 81.56 83 GLY A N 1
ATOM 645 C CA . GLY A 1 83 ? -3.390 5.063 -18.623 1.00 81.56 83 GLY A CA 1
ATOM 646 C C . GLY A 1 83 ? -4.805 4.736 -19.099 1.00 81.56 83 GLY A C 1
ATOM 647 O O . GLY A 1 83 ? -5.780 4.828 -18.344 1.00 81.56 83 GLY A O 1
ATOM 648 N N . ASP A 1 84 ? -4.903 4.299 -20.353 1.00 72.25 84 ASP A N 1
ATOM 649 C CA . ASP A 1 84 ? -6.157 3.849 -20.956 1.00 72.25 84 ASP A CA 1
ATOM 650 C C . ASP A 1 84 ? -6.771 2.715 -20.123 1.00 72.25 84 ASP A C 1
ATOM 652 O O . ASP A 1 84 ? -6.148 1.685 -19.862 1.00 72.25 84 ASP A O 1
ATOM 656 N N . GLY A 1 85 ? -8.011 2.908 -19.674 1.00 82.56 85 GLY A N 1
ATOM 657 C CA . GLY A 1 85 ? -8.718 1.910 -18.869 1.00 82.56 85 GLY A CA 1
ATOM 658 C C . GLY A 1 85 ? -8.348 1.871 -17.381 1.00 82.56 85 GLY A C 1
ATOM 659 O O . GLY A 1 85 ? -8.960 1.090 -16.645 1.00 82.56 85 GLY A O 1
ATOM 660 N N . SER A 1 86 ? -7.417 2.709 -16.903 1.00 88.06 86 SER A N 1
ATOM 661 C CA . SER A 1 86 ? -7.103 2.806 -15.471 1.00 88.06 86 SER A CA 1
ATOM 662 C C . SER A 1 86 ? -8.352 3.165 -14.671 1.00 88.06 86 SER A C 1
ATOM 664 O O . SER A 1 86 ? -9.052 4.129 -14.976 1.00 88.06 86 SER A O 1
ATOM 666 N N . LYS A 1 87 ? -8.626 2.398 -13.615 1.00 90.19 87 LYS A N 1
ATOM 667 C CA . LYS A 1 87 ? -9.741 2.639 -12.680 1.00 90.19 87 LYS A CA 1
ATOM 668 C C . LYS A 1 87 ? -9.304 3.272 -11.367 1.00 90.19 87 LYS A C 1
ATOM 670 O O . LYS A 1 87 ? -10.136 3.572 -10.523 1.00 90.19 87 LYS A O 1
ATOM 675 N N . VAL A 1 88 ? -7.999 3.415 -11.184 1.00 92.56 88 VAL A N 1
ATOM 676 C CA . VAL A 1 88 ? -7.373 3.858 -9.945 1.00 92.56 88 VAL A CA 1
ATOM 677 C C . VAL A 1 88 ? -6.304 4.896 -10.250 1.00 92.56 88 VAL A C 1
ATOM 679 O O . VAL A 1 88 ? -5.699 4.865 -11.322 1.00 92.56 88 VAL A O 1
ATOM 682 N N . SER A 1 89 ? -6.082 5.808 -9.309 1.00 94.75 89 SER A N 1
ATOM 683 C CA . SER A 1 89 ? -4.992 6.779 -9.360 1.00 94.75 89 SER A CA 1
ATOM 684 C C . SER A 1 89 ? -4.644 7.262 -7.953 1.00 94.75 89 SER A C 1
ATOM 686 O O . SER A 1 89 ? -5.533 7.517 -7.131 1.00 94.75 89 SER A O 1
ATOM 688 N N . LEU A 1 90 ? -3.349 7.431 -7.692 1.00 97.00 90 LEU A N 1
ATOM 689 C CA . LEU A 1 90 ? -2.796 8.064 -6.495 1.00 97.00 90 LEU A CA 1
ATOM 690 C C . LEU A 1 90 ? -3.056 9.579 -6.452 1.00 97.00 90 LEU A C 1
ATOM 692 O O . LEU A 1 90 ? -2.911 10.191 -5.399 1.00 97.00 90 LEU A O 1
ATOM 696 N N . TYR A 1 91 ? -3.473 10.170 -7.573 1.00 95.38 91 TYR A N 1
ATOM 697 C CA . TYR A 1 91 ? -3.836 11.585 -7.707 1.00 95.38 91 TYR A CA 1
ATOM 698 C C . TYR A 1 91 ? -5.355 11.807 -7.646 1.00 95.38 91 TYR A C 1
ATOM 700 O O . TYR A 1 91 ? -5.848 12.875 -8.004 1.00 95.38 91 TYR A O 1
ATOM 708 N N . SER A 1 92 ? -6.124 10.787 -7.256 1.00 92.56 92 SER A N 1
ATOM 709 C CA . SER A 1 92 ? -7.575 10.916 -7.125 1.00 92.56 92 SER A CA 1
ATOM 710 C C . SER A 1 92 ? -7.959 11.729 -5.886 1.00 92.56 92 SER A C 1
ATOM 712 O O . SER A 1 92 ? -7.441 11.525 -4.787 1.00 92.56 92 SER A O 1
ATOM 714 N N . GLU A 1 93 ? -8.945 12.612 -6.045 1.00 91.88 93 GLU A N 1
ATOM 715 C CA . GLU A 1 93 ? -9.478 13.438 -4.953 1.00 91.88 93 GLU A CA 1
ATOM 716 C C . GLU A 1 93 ? -10.061 12.578 -3.813 1.00 91.88 93 GLU A C 1
ATOM 718 O O . GLU A 1 93 ? -9.922 12.898 -2.631 1.00 91.88 93 GLU A O 1
ATOM 723 N N . SER A 1 94 ? -10.671 11.435 -4.147 1.00 92.62 94 SER A N 1
ATOM 724 C CA . SER A 1 94 ? -11.177 10.479 -3.156 1.00 92.62 94 SER A CA 1
ATOM 725 C C . SER A 1 94 ? -10.069 9.962 -2.240 1.00 92.62 94 SER A C 1
ATOM 727 O O . SER A 1 94 ? -10.287 9.810 -1.034 1.00 92.62 94 SER A O 1
ATOM 729 N N . LEU A 1 95 ? -8.871 9.735 -2.786 1.00 94.81 95 LEU A N 1
ATOM 730 C CA . LEU A 1 95 ? -7.724 9.277 -2.022 1.00 94.81 95 LEU A CA 1
ATOM 731 C C . LEU A 1 95 ? -7.189 10.383 -1.110 1.00 94.81 95 LEU A C 1
ATOM 733 O O . LEU A 1 95 ? -6.873 10.113 0.048 1.00 94.81 95 LEU A O 1
ATOM 737 N N . GLU A 1 96 ? -7.176 11.637 -1.562 1.00 95.19 96 GLU A N 1
ATOM 738 C CA . GLU A 1 96 ? -6.855 12.762 -0.679 1.00 95.19 96 GLU A CA 1
ATOM 739 C C . GLU A 1 96 ? -7.815 12.844 0.516 1.00 95.19 96 GLU A C 1
ATOM 741 O O . GLU A 1 96 ? -7.377 12.999 1.659 1.00 95.19 96 GLU A O 1
ATOM 746 N N . TYR A 1 97 ? -9.127 12.727 0.278 1.00 96.06 97 TYR A N 1
ATOM 747 C CA . TYR A 1 97 ? -10.125 12.736 1.352 1.00 96.06 97 TYR A CA 1
ATOM 748 C C . TYR A 1 97 ? -9.968 11.554 2.301 1.00 96.06 97 TYR A C 1
ATOM 750 O O . TYR A 1 97 ? -10.114 11.718 3.518 1.00 96.06 97 TYR A O 1
ATOM 758 N N . LEU A 1 98 ? -9.644 10.377 1.766 1.00 96.44 98 LEU A N 1
ATOM 759 C CA . LEU A 1 98 ? -9.346 9.193 2.557 1.00 96.44 98 LEU A CA 1
ATOM 760 C C . LEU A 1 98 ? -8.148 9.440 3.485 1.00 96.44 98 LEU A C 1
ATOM 762 O O . LEU A 1 98 ? -8.257 9.228 4.692 1.00 96.44 98 LEU A O 1
ATOM 766 N N . PHE A 1 99 ? -7.038 9.952 2.957 1.00 97.31 99 PHE A N 1
ATOM 767 C CA . PHE A 1 99 ? -5.816 10.201 3.726 1.00 97.31 99 PHE A CA 1
ATOM 768 C C . PHE A 1 99 ? -5.983 11.316 4.764 1.00 97.31 99 PHE A C 1
ATOM 770 O O . PHE A 1 99 ? -5.566 11.148 5.910 1.00 97.31 99 PHE A O 1
ATOM 777 N N . LYS A 1 100 ? -6.678 12.408 4.420 1.00 97.56 100 LYS A N 1
ATOM 778 C CA . LYS A 1 100 ? -7.057 13.459 5.385 1.00 97.56 100 LYS A CA 1
ATOM 779 C C . LYS A 1 100 ? -7.938 12.900 6.504 1.00 97.56 100 LYS A C 1
ATOM 781 O O . LYS A 1 100 ? -7.760 13.258 7.663 1.00 97.56 100 LYS A O 1
ATOM 786 N N . THR A 1 101 ? -8.844 11.978 6.177 1.00 97.12 101 THR A N 1
ATOM 787 C CA . THR A 1 101 ? -9.684 11.291 7.171 1.00 97.12 101 THR A CA 1
ATOM 788 C C . THR A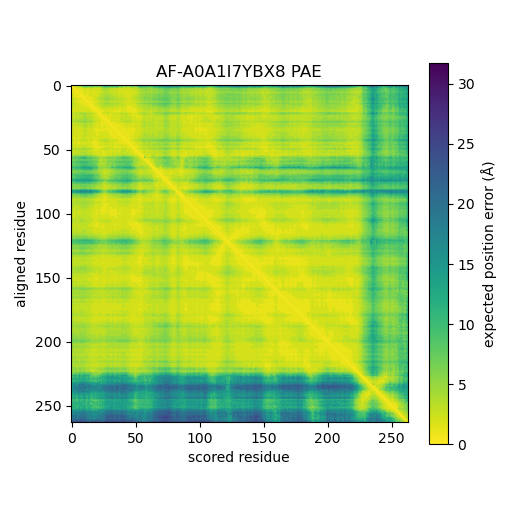 1 101 ? -8.860 10.381 8.082 1.00 97.12 101 THR A C 1
ATOM 790 O O . THR A 1 101 ? -9.080 10.377 9.289 1.00 97.12 101 THR A O 1
ATOM 793 N N . ILE A 1 102 ? -7.895 9.635 7.538 1.00 96.75 102 ILE A N 1
ATOM 794 C CA . ILE A 1 102 ? -6.970 8.808 8.331 1.00 96.75 102 ILE A CA 1
ATOM 795 C C . ILE A 1 102 ? -6.158 9.687 9.292 1.00 96.75 102 ILE A C 1
ATOM 797 O O . ILE A 1 102 ? -6.064 9.368 10.476 1.00 96.75 102 ILE A O 1
ATOM 801 N N . GLU A 1 103 ? -5.625 10.815 8.811 1.00 97.62 103 GLU A N 1
ATOM 802 C CA . GLU A 1 103 ? -4.916 11.794 9.643 1.00 97.62 103 GLU A CA 1
ATOM 803 C C . GLU A 1 103 ? -5.804 12.358 10.763 1.00 97.62 103 GLU A C 1
ATOM 805 O O . GLU A 1 103 ? -5.370 12.421 11.912 1.00 97.62 103 GLU A O 1
ATOM 810 N N . GLU A 1 104 ? -7.048 12.728 10.443 1.00 97.31 104 GLU A N 1
ATOM 811 C CA . GLU A 1 104 ? -8.021 13.283 11.392 1.00 97.31 104 GLU A CA 1
ATOM 812 C C . GLU A 1 104 ? -8.398 12.285 12.494 1.00 97.31 104 GLU A C 1
ATOM 814 O O . GLU A 1 104 ? -8.435 12.648 13.669 1.00 97.31 104 GLU A O 1
ATOM 819 N N . ILE A 1 105 ? -8.678 11.029 12.130 1.00 95.69 105 ILE A N 1
ATOM 820 C CA . ILE A 1 105 ? -9.067 9.984 13.091 1.00 95.69 105 ILE A CA 1
ATOM 821 C C . ILE A 1 105 ? -7.844 9.523 13.904 1.00 95.69 105 ILE A C 1
ATOM 823 O O . ILE A 1 105 ? -7.972 9.151 15.070 1.00 95.69 105 ILE A O 1
ATOM 827 N N . GLY A 1 106 ? -6.650 9.552 13.306 1.00 95.62 106 GLY A N 1
ATOM 828 C CA . GLY A 1 106 ? -5.393 9.175 13.952 1.00 95.62 106 GLY A CA 1
ATOM 829 C C . GLY A 1 106 ? -5.108 7.669 13.983 1.00 95.62 106 GLY A C 1
ATOM 830 O O . GLY A 1 106 ? -4.101 7.270 14.575 1.00 95.62 106 GLY A O 1
ATOM 831 N N . LEU A 1 107 ? -5.952 6.852 13.342 1.00 95.69 107 LEU A N 1
ATOM 832 C CA . LEU A 1 107 ? -5.710 5.423 13.123 1.00 95.69 107 LEU A CA 1
ATOM 833 C C . LEU A 1 107 ? -4.577 5.194 12.110 1.00 95.69 107 LEU A C 1
ATOM 835 O O . LEU A 1 107 ? -4.243 6.079 11.321 1.00 95.69 107 LEU A O 1
ATOM 839 N N . VAL A 1 108 ? -3.998 3.990 12.112 1.00 97.00 108 VAL A N 1
ATOM 840 C CA . VAL A 1 108 ? -3.029 3.584 11.084 1.00 97.00 108 VAL A CA 1
ATOM 841 C C . VAL A 1 108 ? -3.750 3.111 9.823 1.00 97.00 108 VAL A C 1
ATOM 843 O O . VAL A 1 108 ? -4.775 2.437 9.896 1.00 97.00 108 VAL A O 1
ATOM 846 N N . ALA A 1 109 ? -3.214 3.441 8.656 1.00 97.88 109 ALA A N 1
ATOM 847 C CA . ALA A 1 109 ? -3.649 2.885 7.385 1.00 97.88 109 ALA A CA 1
ATOM 848 C C . ALA A 1 109 ? -2.633 1.875 6.851 1.00 97.88 109 ALA A C 1
ATOM 850 O O . ALA A 1 109 ? -1.436 2.118 6.953 1.00 97.88 109 ALA A O 1
ATOM 851 N N . ILE A 1 110 ? -3.094 0.782 6.246 1.00 97.81 110 ILE A N 1
ATOM 852 C CA . ILE A 1 110 ? -2.244 -0.111 5.450 1.00 97.81 110 ILE A CA 1
ATOM 853 C C . ILE A 1 110 ? -2.584 0.117 3.977 1.00 97.81 110 ILE A C 1
ATOM 855 O O . ILE A 1 110 ? -3.724 -0.096 3.555 1.00 97.81 110 ILE A O 1
ATOM 859 N N . LEU A 1 111 ? -1.597 0.592 3.219 1.00 97.75 111 LEU A N 1
ATOM 860 C CA . LEU A 1 111 ? -1.696 0.862 1.789 1.00 97.75 111 LEU A CA 1
ATOM 861 C C . LEU A 1 111 ? -0.921 -0.207 1.023 1.00 97.75 111 LEU A C 1
ATOM 863 O O . LEU A 1 111 ? 0.301 -0.292 1.146 1.00 97.75 111 LEU A O 1
ATOM 867 N N . HIS A 1 112 ? -1.614 -0.922 0.146 1.00 96.81 112 HIS A N 1
ATOM 868 C CA . HIS A 1 112 ? -0.977 -1.710 -0.899 1.00 96.81 112 HIS A CA 1
ATOM 869 C C . HIS A 1 112 ? -0.873 -0.881 -2.172 1.00 96.81 112 HIS A C 1
ATOM 871 O O . HIS A 1 112 ? -1.880 -0.480 -2.768 1.00 96.81 112 HIS A O 1
ATOM 877 N N . ASN A 1 113 ? 0.358 -0.644 -2.597 1.00 97.69 113 ASN A N 1
ATOM 878 C CA . ASN A 1 113 ? 0.645 -0.066 -3.893 1.00 97.69 113 ASN A CA 1
ATOM 879 C C . ASN A 1 113 ? 1.963 -0.645 -4.392 1.00 97.69 113 ASN A C 1
ATOM 881 O O . ASN A 1 113 ? 2.972 -0.525 -3.703 1.00 97.69 113 ASN A O 1
ATOM 885 N N . ASP A 1 114 ? 1.959 -1.225 -5.578 1.00 97.38 114 ASP A N 1
ATOM 886 C CA . ASP A 1 114 ? 3.147 -1.706 -6.264 1.00 97.38 114 ASP A CA 1
ATOM 887 C C . ASP A 1 114 ? 4.157 -0.564 -6.466 1.00 97.38 114 ASP A C 1
ATOM 889 O O . ASP A 1 114 ? 3.814 0.617 -6.450 1.00 97.38 114 ASP A O 1
ATOM 893 N N . MET A 1 115 ? 5.429 -0.892 -6.657 1.00 98.00 115 MET A N 1
ATOM 894 C CA . MET A 1 115 ? 6.470 0.097 -6.941 1.00 98.00 115 MET A CA 1
ATOM 895 C C . MET A 1 115 ? 6.344 0.654 -8.362 1.00 98.00 115 MET A C 1
ATOM 897 O O . MET A 1 115 ? 6.588 1.839 -8.582 1.00 98.00 115 MET A O 1
ATOM 901 N N . TYR A 1 116 ? 5.978 -0.194 -9.323 1.00 96.88 116 TYR A N 1
ATOM 902 C CA . TYR A 1 116 ? 5.890 0.149 -10.739 1.00 96.88 116 TYR A CA 1
ATOM 903 C C . TYR A 1 116 ? 4.821 -0.675 -11.452 1.00 96.88 116 TYR A C 1
ATOM 905 O O . TYR A 1 116 ? 4.335 -1.683 -10.937 1.00 96.88 116 TYR A O 1
ATOM 913 N N . ARG A 1 117 ? 4.440 -0.233 -12.650 1.00 94.19 117 ARG A N 1
ATOM 914 C CA . ARG A 1 117 ? 3.390 -0.877 -13.443 1.00 94.19 117 ARG A CA 1
ATOM 915 C C . ARG A 1 117 ? 3.829 -2.230 -14.007 1.00 94.19 117 ARG A C 1
ATOM 917 O O . ARG A 1 117 ? 4.899 -2.361 -14.597 1.00 94.19 117 ARG A O 1
ATOM 924 N N . VAL A 1 118 ? 2.928 -3.203 -13.932 1.00 93.25 118 VAL A N 1
ATOM 925 C CA . VAL A 1 118 ? 3.013 -4.490 -14.633 1.00 93.25 118 VAL A CA 1
ATOM 926 C C . VAL A 1 118 ? 1.701 -4.779 -15.355 1.00 93.25 118 VAL A C 1
ATOM 928 O O . VAL A 1 118 ? 0.639 -4.314 -14.942 1.00 93.25 118 VAL A O 1
ATOM 931 N N . GLU A 1 119 ? 1.778 -5.553 -16.428 1.00 90.38 119 GLU A N 1
ATOM 932 C CA . GLU A 1 119 ? 0.639 -6.058 -17.189 1.00 90.38 119 GLU A CA 1
ATOM 933 C C . GLU A 1 119 ? 0.598 -7.574 -17.087 1.00 90.38 119 GLU A C 1
ATOM 935 O O . GLU A 1 119 ? 1.585 -8.258 -17.354 1.00 90.38 119 GLU A O 1
ATOM 940 N N . VAL A 1 120 ? -0.549 -8.091 -16.659 1.00 89.56 120 VAL A N 1
ATOM 941 C CA . VAL A 1 120 ? -0.759 -9.513 -16.406 1.00 89.56 120 VAL A CA 1
ATOM 942 C C . VAL A 1 120 ? -2.025 -9.932 -17.133 1.00 89.56 120 VAL A C 1
ATOM 944 O O . VAL A 1 120 ? -3.074 -9.297 -16.977 1.00 89.56 120 VAL A O 1
ATOM 947 N N . ASN A 1 121 ? -1.933 -11.002 -17.915 1.00 85.12 121 ASN A N 1
ATOM 948 C CA . ASN A 1 121 ? -3.057 -11.487 -18.706 1.00 85.12 121 ASN A CA 1
ATOM 949 C C . ASN A 1 121 ? -4.111 -12.211 -17.845 1.00 85.12 121 ASN A C 1
ATOM 951 O O . ASN A 1 121 ? -3.945 -12.449 -16.645 1.00 85.12 121 ASN A O 1
ATOM 955 N N . TYR A 1 122 ? -5.223 -12.605 -18.473 1.00 80.19 122 TYR A N 1
ATOM 956 C CA . TYR A 1 122 ? -6.316 -13.311 -17.792 1.00 80.19 122 TYR A CA 1
ATOM 957 C C . TYR A 1 122 ? -5.907 -14.700 -17.264 1.00 80.19 122 TYR A C 1
ATOM 959 O O . TYR A 1 122 ? -6.541 -15.230 -16.350 1.00 80.19 122 TYR A O 1
ATOM 967 N N . GLN A 1 123 ? -4.842 -15.284 -17.815 1.00 82.69 123 GLN A N 1
ATOM 968 C CA . GLN A 1 123 ? -4.256 -16.550 -17.380 1.00 82.69 123 GLN A CA 1
ATOM 969 C C . GLN A 1 123 ? -3.366 -16.382 -16.137 1.00 82.69 123 GLN A C 1
ATOM 971 O O . GLN A 1 123 ? -3.002 -17.377 -15.510 1.00 82.69 123 GLN A O 1
ATOM 976 N N . GLY A 1 124 ? -3.084 -15.142 -15.723 1.00 82.44 124 GLY A N 1
ATOM 977 C CA . GLY A 1 124 ? -2.223 -14.844 -14.583 1.00 82.44 124 GLY A CA 1
ATOM 978 C C . GLY A 1 124 ? -0.737 -14.904 -14.924 1.00 82.44 124 GLY A C 1
ATOM 979 O O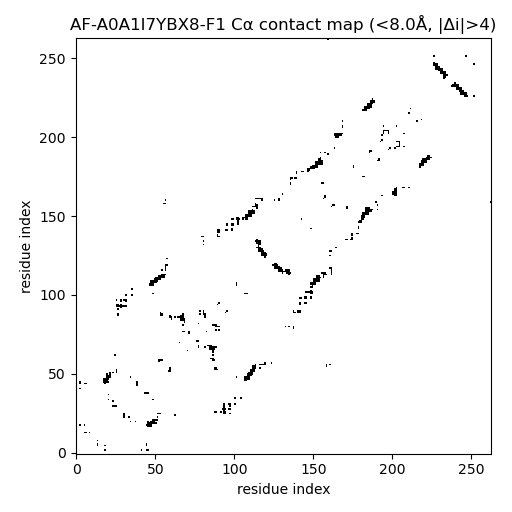 . GLY A 1 124 ? 0.068 -15.189 -14.040 1.00 82.44 124 GLY A O 1
ATOM 980 N N . GLU A 1 125 ? -0.382 -14.663 -16.183 1.00 87.94 125 GLU A N 1
ATOM 981 C CA . GLU A 1 125 ? 0.994 -14.623 -16.670 1.00 87.94 125 GLU A CA 1
ATOM 982 C C . GLU A 1 125 ? 1.422 -13.169 -16.892 1.00 87.94 125 GLU A C 1
ATOM 984 O O . GLU A 1 125 ? 0.640 -12.347 -17.378 1.00 87.94 125 GLU A O 1
ATOM 989 N N . LEU A 1 126 ? 2.665 -12.851 -16.527 1.00 90.81 126 LEU A N 1
ATOM 990 C CA . LEU A 1 126 ? 3.257 -11.536 -16.753 1.00 90.81 126 LEU A CA 1
ATOM 991 C C . LEU A 1 126 ? 3.480 -11.320 -18.255 1.00 90.81 126 LEU A C 1
ATOM 993 O O . LEU A 1 126 ? 4.288 -12.018 -18.865 1.00 90.81 126 LEU A O 1
ATOM 997 N N . GLU A 1 127 ? 2.800 -10.335 -18.834 1.00 92.06 127 GLU A N 1
ATOM 998 C CA . GLU A 1 127 ? 3.014 -9.915 -20.222 1.00 92.06 127 GLU A CA 1
ATOM 999 C C . GLU A 1 127 ? 4.144 -8.891 -20.308 1.00 92.06 127 GLU A C 1
ATOM 1001 O O . GLU A 1 127 ? 5.036 -9.004 -21.153 1.00 92.06 127 GLU A O 1
ATOM 1006 N N . HIS A 1 128 ? 4.123 -7.893 -19.420 1.00 93.00 128 HIS A N 1
ATOM 1007 C CA . HIS A 1 128 ? 5.127 -6.837 -19.409 1.00 93.00 128 HIS A CA 1
ATOM 1008 C C . HIS A 1 128 ? 5.338 -6.224 -18.024 1.00 93.00 128 HIS A C 1
ATOM 1010 O O . HIS A 1 128 ? 4.409 -6.098 -17.230 1.00 93.00 128 HIS A O 1
ATOM 1016 N N . ALA A 1 129 ? 6.564 -5.778 -17.758 1.00 94.62 129 ALA A N 1
ATOM 1017 C CA . ALA A 1 129 ? 6.917 -4.986 -16.587 1.00 94.62 129 ALA A CA 1
ATOM 1018 C C . ALA A 1 129 ? 7.510 -3.650 -17.036 1.00 94.62 129 ALA A C 1
ATOM 1020 O O . ALA A 1 129 ? 8.391 -3.626 -17.894 1.00 94.62 129 ALA A O 1
ATOM 1021 N N . TYR A 1 130 ? 7.074 -2.551 -16.421 1.00 95.25 130 TYR A N 1
ATOM 1022 C CA . TYR A 1 130 ? 7.514 -1.195 -16.751 1.00 95.25 130 TYR A CA 1
ATOM 1023 C C . TYR A 1 130 ? 8.214 -0.527 -15.550 1.00 95.25 130 TYR A C 1
ATOM 1025 O O . TYR A 1 130 ? 7.64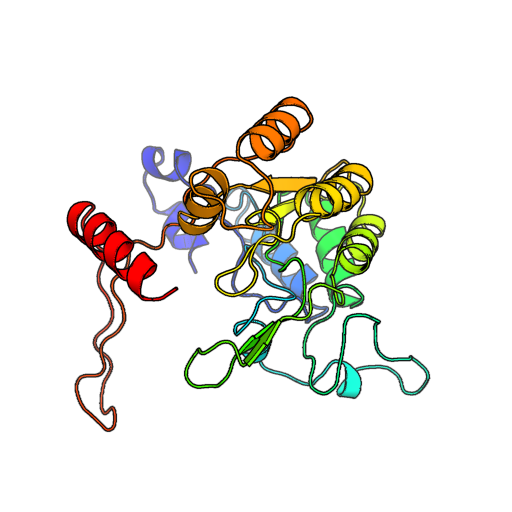7 0.396 -14.966 1.00 95.25 130 TYR A O 1
ATOM 1033 N N . PRO A 1 131 ? 9.439 -0.935 -15.155 1.00 95.69 131 PRO A N 1
ATOM 1034 C CA . PRO A 1 131 ? 10.151 -0.334 -14.018 1.00 95.69 131 PRO A CA 1
ATOM 1035 C C . PRO A 1 131 ? 10.369 1.183 -14.098 1.00 95.69 131 PRO A C 1
ATOM 1037 O O . PRO A 1 131 ? 10.485 1.842 -13.066 1.00 95.69 131 PRO A O 1
ATOM 1040 N N . ASP A 1 132 ? 10.416 1.735 -15.312 1.00 94.88 132 ASP A N 1
ATOM 1041 C CA . ASP A 1 132 ? 10.544 3.178 -15.554 1.00 94.88 132 ASP A CA 1
ATOM 1042 C C . ASP A 1 132 ? 9.213 3.940 -15.385 1.00 94.88 132 ASP A C 1
ATOM 1044 O O . ASP A 1 132 ? 9.203 5.168 -15.361 1.00 94.88 132 ASP A O 1
ATOM 1048 N N . GLN A 1 133 ? 8.090 3.224 -15.256 1.00 94.75 133 GLN A N 1
ATOM 1049 C CA . GLN A 1 133 ? 6.771 3.758 -14.900 1.00 94.75 133 GLN A CA 1
ATOM 1050 C C . GLN A 1 133 ? 6.486 3.435 -13.429 1.00 94.75 133 GLN A C 1
ATOM 1052 O O . GLN A 1 133 ? 5.626 2.613 -13.097 1.00 94.75 133 GLN A O 1
ATOM 1057 N N . ASP A 1 134 ? 7.283 4.037 -12.548 1.00 96.75 134 ASP A N 1
ATOM 1058 C CA . ASP A 1 134 ? 7.142 3.885 -11.105 1.00 96.75 134 ASP A CA 1
ATOM 1059 C C . ASP A 1 134 ? 6.063 4.799 -10.510 1.00 96.75 134 ASP A C 1
ATOM 1061 O O . ASP A 1 134 ? 5.635 5.782 -11.113 1.00 96.75 134 ASP A O 1
ATOM 1065 N N . TYR A 1 135 ? 5.649 4.482 -9.286 1.00 98.12 135 TYR A N 1
ATOM 1066 C CA . TYR A 1 135 ? 4.633 5.234 -8.554 1.00 98.12 135 TYR A CA 1
ATOM 1067 C C . TYR A 1 135 ? 5.208 6.111 -7.434 1.00 98.12 135 TYR A C 1
ATOM 1069 O O . TYR A 1 135 ? 4.453 6.610 -6.597 1.00 98.12 135 TYR A O 1
ATOM 1077 N N . VAL A 1 136 ? 6.528 6.338 -7.388 1.00 98.62 136 VAL A N 1
ATOM 1078 C CA . VAL A 1 136 ? 7.193 7.080 -6.302 1.00 98.62 136 VAL A CA 1
ATOM 1079 C C . VAL A 1 136 ? 6.613 8.484 -6.161 1.00 98.62 136 VAL A C 1
ATOM 1081 O O . VAL A 1 136 ? 6.331 8.923 -5.046 1.00 98.62 136 VAL A O 1
ATOM 1084 N N . ASP A 1 137 ? 6.414 9.197 -7.267 1.00 98.50 137 ASP A N 1
ATOM 1085 C CA . ASP A 1 137 ? 5.888 10.563 -7.215 1.00 98.50 137 ASP A CA 1
ATOM 1086 C C . ASP A 1 137 ? 4.388 10.605 -6.894 1.00 98.50 137 ASP A C 1
ATOM 1088 O O . ASP A 1 137 ? 3.954 11.511 -6.181 1.00 98.50 137 ASP A O 1
ATOM 1092 N N . GLY A 1 138 ? 3.619 9.590 -7.298 1.00 98.06 138 GLY A N 1
ATOM 1093 C CA . GLY A 1 138 ? 2.225 9.426 -6.874 1.00 98.06 138 GLY A CA 1
ATOM 1094 C C . GLY A 1 138 ? 2.105 9.172 -5.368 1.00 98.06 138 GLY A C 1
ATOM 1095 O O . GLY A 1 138 ? 1.288 9.795 -4.690 1.00 98.06 138 GLY A O 1
ATOM 1096 N N . LEU A 1 139 ? 2.976 8.325 -4.808 1.00 98.62 139 LEU A N 1
ATOM 1097 C CA . LEU A 1 139 ? 3.008 8.042 -3.369 1.00 98.62 139 LEU A CA 1
ATOM 1098 C C . LEU A 1 139 ? 3.368 9.294 -2.561 1.00 98.62 139 LEU A C 1
ATOM 1100 O O . LEU A 1 139 ? 2.719 9.596 -1.559 1.00 98.62 139 LEU A O 1
ATOM 1104 N N . LYS A 1 140 ? 4.354 10.075 -3.021 1.00 98.56 140 LYS A N 1
ATOM 1105 C CA . LYS A 1 140 ? 4.686 11.377 -2.418 1.00 98.56 140 LYS A CA 1
ATOM 1106 C C . LYS A 1 140 ? 3.543 12.379 -2.544 1.00 98.56 140 LYS A C 1
ATOM 1108 O O . LYS A 1 140 ? 3.310 13.147 -1.614 1.00 98.56 140 LYS A O 1
ATOM 1113 N N . HIS A 1 141 ? 2.842 12.381 -3.676 1.00 97.94 141 HIS A N 1
ATOM 1114 C CA . HIS A 1 141 ? 1.717 13.275 -3.916 1.00 97.94 141 HIS A CA 1
ATOM 1115 C C . HIS A 1 141 ? 0.601 13.045 -2.892 1.00 97.94 141 HIS A C 1
ATOM 1117 O O . HIS A 1 141 ? 0.246 13.978 -2.173 1.00 97.94 141 HIS A O 1
ATOM 1123 N N . VAL A 1 142 ? 0.096 11.814 -2.747 1.00 96.12 142 VAL A N 1
ATOM 1124 C CA . VAL A 1 142 ? -0.975 11.521 -1.773 1.00 96.12 142 VAL A CA 1
ATOM 1125 C C . VAL A 1 142 ? -0.525 11.787 -0.333 1.00 96.12 142 VAL A C 1
ATOM 1127 O O . VAL A 1 142 ? -1.239 12.407 0.453 1.00 96.12 142 VAL A O 1
ATOM 1130 N N . CYS A 1 143 ? 0.702 11.399 -0.003 1.00 97.25 143 CYS A N 1
ATOM 1131 C CA . CYS A 1 143 ? 1.328 11.665 1.283 1.00 97.25 143 CYS A CA 1
ATOM 1132 C C . CYS A 1 143 ? 1.393 13.161 1.627 1.00 97.25 143 CYS A C 1
ATOM 1134 O O . CYS A 1 143 ? 1.093 13.551 2.755 1.00 97.25 143 CYS A O 1
ATOM 1136 N N . GLY A 1 144 ? 1.728 14.012 0.653 1.00 97.50 144 GLY A N 1
ATOM 1137 C CA . GLY A 1 144 ? 1.799 15.461 0.832 1.00 97.50 144 GLY A CA 1
ATOM 1138 C C . GLY A 1 144 ? 0.464 16.110 1.216 1.00 97.50 144 GLY A C 1
ATOM 1139 O O . GLY A 1 144 ? 0.467 17.158 1.860 1.00 97.50 144 GLY A O 1
ATOM 1140 N N . HIS A 1 145 ? -0.670 15.481 0.886 1.00 96.38 145 HIS A N 1
ATOM 1141 C CA . HIS A 1 145 ? -2.007 15.969 1.249 1.00 96.38 145 HIS A CA 1
ATOM 1142 C C . HIS A 1 145 ? -2.402 15.667 2.699 1.00 96.38 145 HIS A C 1
ATOM 1144 O O . HIS A 1 145 ? -3.312 16.315 3.222 1.00 96.38 145 HIS A O 1
ATOM 1150 N N . ALA A 1 146 ? -1.737 14.700 3.335 1.00 97.31 146 ALA A N 1
ATOM 1151 C CA . ALA A 1 146 ? -1.952 14.309 4.726 1.00 97.31 146 ALA A CA 1
ATOM 1152 C C . ALA A 1 146 ? -0.617 13.884 5.377 1.00 97.31 146 ALA A C 1
ATOM 1154 O O . ALA A 1 146 ? -0.387 12.699 5.647 1.00 97.31 146 ALA A O 1
ATOM 1155 N N . PRO A 1 147 ? 0.306 14.835 5.613 1.00 97.12 147 PRO A N 1
ATOM 1156 C CA . PRO A 1 147 ? 1.675 14.535 6.032 1.00 97.12 147 PRO A CA 1
ATOM 1157 C C . PRO A 1 147 ? 1.781 13.909 7.433 1.00 97.12 147 PRO A C 1
ATOM 1159 O O . PRO A 1 147 ? 2.843 13.388 7.795 1.00 97.12 147 PRO A O 1
ATOM 1162 N N . LYS A 1 148 ? 0.716 13.956 8.247 1.00 98.00 148 LYS A N 1
ATOM 1163 C CA . LYS A 1 148 ? 0.654 13.329 9.578 1.00 98.00 148 LYS A CA 1
ATOM 1164 C C . LYS A 1 148 ? -0.149 12.027 9.583 1.00 98.00 148 LYS A C 1
ATOM 1166 O O . LYS A 1 148 ? -0.195 11.371 10.627 1.00 98.00 148 LYS A O 1
ATOM 1171 N N . ALA A 1 149 ? -0.751 11.628 8.459 1.00 97.94 149 ALA A N 1
ATOM 1172 C CA . ALA A 1 149 ? -1.365 10.311 8.329 1.00 97.94 149 ALA A CA 1
ATOM 1173 C C . ALA A 1 149 ? -0.317 9.218 8.591 1.00 97.94 149 ALA A C 1
ATOM 1175 O O . ALA A 1 149 ? 0.759 9.203 7.987 1.00 97.94 149 ALA A O 1
ATOM 1176 N N . ARG A 1 150 ? -0.639 8.294 9.502 1.00 97.88 150 ARG A N 1
ATOM 1177 C CA . ARG A 1 150 ? 0.198 7.127 9.794 1.00 97.88 150 ARG A CA 1
ATOM 1178 C C . ARG A 1 150 ? -0.144 6.025 8.809 1.00 97.88 150 ARG A C 1
ATOM 1180 O O . ARG A 1 150 ? -1.255 5.505 8.841 1.00 97.88 150 ARG A O 1
ATOM 1187 N N . VAL A 1 151 ? 0.797 5.678 7.942 1.00 98.50 151 VAL A N 1
ATOM 1188 C CA . VAL A 1 151 ? 0.561 4.739 6.839 1.00 98.50 151 VAL A CA 1
ATOM 1189 C C . VAL A 1 151 ? 1.652 3.687 6.839 1.00 98.50 151 VAL A C 1
ATOM 1191 O O . VAL A 1 151 ? 2.823 4.036 6.874 1.00 98.50 151 VAL A O 1
ATOM 1194 N N . VAL A 1 152 ? 1.294 2.414 6.777 1.00 98.56 152 VAL A N 1
ATOM 1195 C CA . VAL A 1 152 ? 2.211 1.318 6.468 1.00 98.56 152 VAL A CA 1
ATOM 1196 C C . VAL A 1 152 ? 2.044 0.998 4.990 1.00 98.56 152 VAL A C 1
ATOM 1198 O O . VAL A 1 152 ? 0.969 0.601 4.550 1.00 98.56 152 VAL A O 1
ATOM 1201 N N . TRP A 1 153 ? 3.096 1.230 4.214 1.00 98.62 153 TRP A N 1
ATOM 1202 C CA . TRP A 1 153 ? 3.158 0.855 2.812 1.00 98.62 153 TRP A CA 1
ATOM 1203 C C . TRP A 1 153 ? 3.625 -0.594 2.691 1.00 98.62 153 TRP A C 1
ATOM 1205 O O . TRP A 1 153 ? 4.748 -0.926 3.091 1.00 98.62 153 TRP A O 1
ATOM 1215 N N . ALA A 1 154 ? 2.744 -1.437 2.164 1.00 97.75 154 ALA A N 1
ATOM 1216 C CA . ALA A 1 154 ? 2.919 -2.876 2.146 1.00 97.75 154 ALA A CA 1
ATOM 1217 C C . ALA A 1 154 ? 4.152 -3.300 1.340 1.00 97.75 154 ALA A C 1
ATOM 1219 O O . ALA A 1 154 ? 4.402 -2.776 0.249 1.00 97.75 154 ALA A O 1
ATOM 1220 N N . HIS A 1 155 ? 4.914 -4.255 1.880 1.00 97.50 155 HIS A N 1
ATOM 1221 C CA . HIS A 1 155 ? 5.936 -5.024 1.155 1.00 97.50 155 HIS A CA 1
ATOM 1222 C C . HIS A 1 155 ? 7.031 -4.203 0.461 1.00 97.50 155 HIS A C 1
ATOM 1224 O O . HIS A 1 155 ? 7.646 -4.668 -0.499 1.00 97.50 155 HIS A O 1
ATOM 1230 N N . THR A 1 156 ? 7.278 -2.960 0.875 1.00 97.69 156 THR A N 1
ATOM 1231 C CA . THR A 1 156 ? 8.134 -2.001 0.146 1.00 97.69 156 THR A CA 1
ATOM 1232 C C . THR A 1 156 ? 7.699 -1.740 -1.308 1.00 97.69 156 THR A C 1
ATOM 1234 O O . THR A 1 156 ? 8.515 -1.333 -2.135 1.00 97.69 156 THR A O 1
ATOM 1237 N N . GLY A 1 157 ? 6.427 -1.993 -1.634 1.00 97.50 157 GLY A N 1
ATOM 1238 C CA . GLY A 1 157 ? 5.878 -1.932 -2.991 1.00 97.50 157 GLY A CA 1
ATOM 1239 C C . GLY A 1 157 ? 6.214 -3.136 -3.871 1.00 97.50 157 GLY A C 1
ATOM 1240 O O . GLY A 1 157 ? 6.170 -3.029 -5.094 1.00 97.50 157 GLY A O 1
ATOM 1241 N N . LEU A 1 158 ? 6.606 -4.263 -3.280 1.00 96.62 158 LEU A N 1
ATOM 1242 C CA . LEU A 1 158 ? 6.864 -5.495 -4.018 1.00 96.62 158 LEU A CA 1
ATOM 1243 C C . LEU A 1 158 ? 5.598 -6.340 -4.139 1.00 96.62 158 LEU A C 1
ATOM 1245 O O . LEU A 1 158 ? 4.774 -6.401 -3.230 1.00 96.62 158 LEU A O 1
ATOM 1249 N N . GLY A 1 159 ? 5.493 -7.003 -5.283 1.00 91.25 159 GLY A N 1
ATOM 1250 C CA . GLY A 1 159 ? 4.329 -7.757 -5.723 1.00 91.25 159 GLY A CA 1
ATOM 1251 C C . GLY A 1 159 ? 4.715 -9.166 -6.159 1.00 91.25 159 GLY A C 1
ATOM 1252 O O . GLY A 1 159 ? 5.887 -9.554 -6.127 1.00 91.25 159 GLY A O 1
ATOM 1253 N N . ARG A 1 160 ? 3.734 -9.924 -6.660 1.00 88.06 160 ARG A N 1
ATOM 1254 C CA . ARG A 1 160 ? 4.008 -11.239 -7.250 1.00 88.06 160 ARG A CA 1
ATOM 1255 C C . ARG A 1 160 ? 4.797 -11.066 -8.541 1.00 88.06 160 ARG A C 1
ATOM 1257 O O . ARG A 1 160 ? 5.754 -11.794 -8.782 1.00 88.06 160 ARG A O 1
ATOM 1264 N N . PHE A 1 161 ? 4.397 -10.083 -9.346 1.00 91.88 161 PHE A N 1
ATOM 1265 C CA . PHE A 1 161 ? 5.043 -9.759 -10.618 1.00 91.88 161 PHE A CA 1
ATOM 1266 C C . PHE A 1 161 ? 5.940 -8.515 -10.552 1.00 91.88 161 PHE A C 1
ATOM 1268 O O . PHE A 1 161 ? 6.708 -8.256 -11.476 1.00 91.88 161 PHE A O 1
ATOM 1275 N N . VAL A 1 162 ? 5.877 -7.764 -9.451 1.00 95.38 162 VAL A N 1
ATOM 1276 C CA . VAL A 1 162 ? 6.706 -6.579 -9.206 1.00 95.38 162 VAL A CA 1
ATOM 1277 C C . VAL A 1 162 ? 7.926 -6.993 -8.391 1.00 95.38 162 VAL A C 1
ATOM 1279 O O . VAL A 1 162 ? 7.899 -7.038 -7.160 1.00 95.38 162 VAL A O 1
ATOM 1282 N N . LYS A 1 163 ? 8.998 -7.333 -9.109 1.00 95.50 163 LYS A N 1
ATOM 1283 C CA . LYS A 1 163 ? 10.299 -7.727 -8.555 1.00 95.50 163 LYS A CA 1
ATOM 1284 C C . LYS A 1 163 ? 11.168 -6.506 -8.205 1.00 95.50 163 LYS A C 1
ATOM 1286 O O . LYS A 1 163 ? 11.042 -5.475 -8.872 1.00 95.50 163 LYS A O 1
ATOM 1291 N N . PRO A 1 164 ? 12.100 -6.606 -7.237 1.00 97.75 164 PRO A N 1
ATOM 1292 C CA . PRO A 1 164 ? 13.031 -5.523 -6.939 1.00 97.75 164 PRO A CA 1
ATOM 1293 C C . PRO A 1 164 ? 13.930 -5.212 -8.137 1.00 97.75 164 PRO A C 1
ATOM 1295 O O . PRO A 1 164 ? 14.608 -6.091 -8.663 1.00 97.75 164 PRO A O 1
ATOM 1298 N N . THR A 1 165 ? 13.991 -3.948 -8.533 1.00 97.75 165 THR A N 1
ATOM 1299 C CA . THR A 1 165 ? 15.019 -3.444 -9.450 1.00 97.75 165 THR A CA 1
ATOM 1300 C C . THR A 1 165 ? 16.302 -3.113 -8.685 1.00 97.75 165 THR A C 1
ATOM 1302 O O . THR A 1 165 ? 16.300 -2.982 -7.457 1.00 97.75 165 THR A O 1
ATOM 1305 N N . GLN A 1 166 ? 17.410 -2.904 -9.400 1.00 97.69 166 GLN A N 1
ATOM 1306 C CA . GLN A 1 166 ? 18.705 -2.563 -8.795 1.00 97.69 166 GLN A CA 1
ATOM 1307 C C . GLN A 1 166 ? 18.626 -1.323 -7.887 1.00 97.69 166 GLN A C 1
ATOM 1309 O O . GLN A 1 166 ? 19.348 -1.220 -6.896 1.00 97.69 166 GLN A O 1
ATOM 1314 N N . ASP A 1 167 ? 17.740 -0.384 -8.219 1.00 98.06 167 ASP A N 1
ATOM 1315 C CA . ASP A 1 167 ? 17.503 0.861 -7.496 1.00 98.06 167 ASP A CA 1
ATOM 1316 C C . ASP A 1 167 ? 16.266 0.824 -6.576 1.00 98.06 167 ASP A C 1
ATOM 1318 O O . ASP A 1 167 ? 15.886 1.866 -6.036 1.00 98.06 167 ASP A O 1
ATOM 1322 N N . HIS A 1 168 ? 15.667 -0.352 -6.340 1.00 98.62 168 HIS A N 1
ATOM 1323 C CA . HIS A 1 168 ? 14.446 -0.521 -5.535 1.00 98.62 168 HIS A CA 1
ATOM 1324 C C . HIS A 1 168 ? 14.543 0.165 -4.174 1.00 98.62 168 HIS A C 1
ATOM 1326 O O . HIS A 1 168 ? 13.728 1.019 -3.836 1.00 98.62 168 HIS A O 1
ATOM 1332 N N . LEU A 1 169 ? 15.603 -0.120 -3.413 1.00 98.69 169 LEU A N 1
ATOM 1333 C CA . LEU A 1 169 ? 15.799 0.491 -2.096 1.00 98.69 169 LEU A CA 1
ATOM 1334 C C . LEU A 1 169 ? 15.961 2.009 -2.183 1.00 98.69 169 LEU A C 1
ATOM 1336 O O . LEU A 1 169 ? 15.465 2.723 -1.320 1.00 98.69 169 LEU A O 1
ATOM 1340 N N . THR A 1 170 ? 16.587 2.528 -3.238 1.00 98.69 170 THR A N 1
ATOM 1341 C CA . THR A 1 170 ? 16.678 3.977 -3.465 1.00 98.69 170 THR A CA 1
ATOM 1342 C C . THR A 1 170 ? 15.293 4.592 -3.678 1.00 98.69 170 THR A C 1
ATOM 1344 O O . THR A 1 170 ? 15.021 5.679 -3.168 1.00 98.69 170 THR A O 1
ATOM 1347 N N . ARG A 1 171 ? 14.395 3.904 -4.391 1.00 98.75 171 ARG A N 1
ATOM 1348 C CA . ARG A 1 171 ? 13.002 4.337 -4.598 1.00 98.75 171 ARG A CA 1
ATOM 1349 C C . ARG A 1 171 ? 12.202 4.306 -3.298 1.00 98.75 171 ARG A C 1
ATOM 1351 O O . ARG A 1 171 ? 11.543 5.292 -2.976 1.00 98.75 171 ARG A O 1
ATOM 1358 N N . VAL A 1 172 ? 12.339 3.241 -2.507 1.00 98.81 172 VAL A N 1
ATOM 1359 C CA . VAL A 1 172 ? 11.694 3.128 -1.187 1.00 98.81 172 VAL A CA 1
ATOM 1360 C C . VAL A 1 172 ? 12.130 4.270 -0.266 1.00 98.81 172 VAL A C 1
ATOM 1362 O O . VAL A 1 172 ? 11.286 4.944 0.326 1.00 98.81 172 VAL A O 1
ATOM 1365 N N . LYS A 1 173 ? 13.436 4.557 -0.205 1.00 98.81 173 LYS A N 1
ATOM 1366 C CA . LYS A 1 173 ? 13.995 5.684 0.562 1.00 98.81 173 LYS A CA 1
ATOM 1367 C C . LYS A 1 173 ? 13.386 7.025 0.155 1.00 98.81 173 LYS A C 1
ATOM 1369 O O . LYS A 1 173 ? 12.910 7.759 1.014 1.00 98.81 173 LYS A O 1
ATOM 1374 N N . LYS A 1 174 ? 13.299 7.304 -1.154 1.00 98.75 174 LYS A N 1
ATOM 1375 C CA . LYS A 1 174 ? 12.677 8.536 -1.679 1.00 98.75 174 LYS A CA 1
ATOM 1376 C C . LYS A 1 174 ? 11.247 8.741 -1.168 1.00 98.75 174 LYS A C 1
ATOM 1378 O O . LYS A 1 174 ? 10.860 9.887 -0.950 1.00 98.75 174 LYS A O 1
ATOM 1383 N N . VAL A 1 175 ? 10.464 7.671 -1.015 1.00 98.81 175 VAL A N 1
ATOM 1384 C CA . VAL A 1 175 ? 9.106 7.750 -0.454 1.00 98.81 175 VAL A CA 1
ATOM 1385 C C . VAL A 1 175 ? 9.169 7.983 1.056 1.00 98.81 175 VAL A C 1
ATOM 1387 O O . VAL A 1 175 ? 8.581 8.943 1.544 1.00 98.81 175 VAL A O 1
ATOM 1390 N N . LEU A 1 176 ? 9.913 7.161 1.804 1.00 98.69 176 LEU A N 1
ATOM 1391 C CA . LEU A 1 176 ? 9.969 7.246 3.272 1.00 98.69 176 LEU A CA 1
ATOM 1392 C C . LEU A 1 176 ? 10.536 8.575 3.797 1.00 98.69 176 LEU A C 1
ATOM 1394 O O . LEU A 1 176 ? 10.106 9.033 4.863 1.00 98.69 176 LEU A O 1
ATOM 1398 N N . ASP A 1 177 ? 11.464 9.187 3.060 1.00 98.44 177 ASP A N 1
ATOM 1399 C CA . ASP A 1 177 ? 12.061 10.487 3.386 1.00 98.44 177 ASP A CA 1
ATOM 1400 C C . ASP A 1 177 ? 11.092 11.642 3.122 1.00 98.44 177 ASP A C 1
ATOM 1402 O O . ASP A 1 177 ? 10.995 12.572 3.923 1.00 98.44 177 ASP A O 1
ATOM 1406 N N . ALA A 1 178 ? 10.340 11.574 2.020 1.00 98.50 178 ALA A N 1
ATOM 1407 C CA . ALA A 1 178 ? 9.299 12.550 1.708 1.00 98.50 178 ALA A CA 1
ATOM 1408 C C . ALA A 1 178 ? 8.074 12.412 2.631 1.00 98.50 178 ALA A C 1
ATOM 1410 O O . ALA A 1 178 ? 7.355 13.384 2.856 1.00 98.50 178 ALA A O 1
ATOM 1411 N N . CYS A 1 179 ? 7.860 11.214 3.181 1.00 98.38 179 CYS A N 1
ATOM 1412 C CA . CYS A 1 179 ? 6.694 10.841 3.972 1.00 98.38 179 CYS A CA 1
ATOM 1413 C C . CYS A 1 179 ? 7.082 10.438 5.392 1.00 98.38 179 CYS A C 1
ATOM 1415 O O . CYS A 1 179 ? 7.083 9.249 5.712 1.00 98.38 179 CYS A O 1
ATOM 1417 N N . PRO A 1 180 ? 7.400 11.394 6.283 1.00 97.00 180 PRO A N 1
ATOM 1418 C CA . PRO A 1 180 ? 7.977 11.096 7.596 1.00 97.00 180 PRO A CA 1
ATOM 1419 C C . PRO A 1 180 ? 7.055 10.284 8.520 1.00 97.00 180 PRO A C 1
ATOM 1421 O O . PRO A 1 180 ? 7.551 9.592 9.406 1.00 97.00 180 PRO A O 1
ATOM 1424 N N . SER A 1 181 ? 5.736 10.339 8.306 1.00 97.81 181 SER A N 1
ATOM 1425 C CA . SER A 1 181 ? 4.735 9.606 9.101 1.00 97.81 181 SER A CA 1
ATOM 1426 C C . SER A 1 181 ? 4.400 8.219 8.548 1.00 97.81 181 SER A C 1
ATOM 1428 O O . SER A 1 181 ? 3.629 7.482 9.162 1.00 97.81 181 SER A O 1
ATOM 1430 N N . TRP A 1 182 ? 4.944 7.858 7.385 1.00 98.50 182 TRP A N 1
ATOM 1431 C CA . TRP A 1 182 ? 4.714 6.542 6.794 1.00 98.50 182 TRP A CA 1
ATOM 1432 C C . TRP A 1 182 ? 5.655 5.509 7.410 1.00 98.50 182 TRP A C 1
ATOM 1434 O O . TRP A 1 182 ? 6.583 5.855 8.111 1.00 98.50 182 TRP A O 1
ATOM 1444 N N . SER A 1 183 ? 5.482 4.241 7.145 1.00 98.62 183 SER A N 1
ATOM 1445 C CA . SER A 1 183 ? 6.429 3.166 7.405 1.00 98.62 183 SER A CA 1
ATOM 1446 C C . SER A 1 183 ? 6.257 2.175 6.266 1.00 98.62 183 SER A C 1
ATOM 1448 O O . SER A 1 183 ? 5.365 2.331 5.434 1.00 98.62 183 SER A O 1
ATOM 1450 N N . THR A 1 184 ? 7.084 1.148 6.211 1.00 98.50 184 THR A N 1
ATOM 1451 C CA . THR A 1 184 ? 6.870 0.033 5.294 1.00 98.50 184 THR A CA 1
ATOM 1452 C C . THR A 1 184 ? 7.009 -1.269 6.049 1.00 98.50 184 THR A C 1
ATOM 1454 O O . THR A 1 184 ? 7.786 -1.342 7.001 1.00 98.50 184 THR A O 1
ATOM 1457 N N . ASP A 1 185 ? 6.243 -2.283 5.677 1.00 97.69 185 ASP A N 1
ATOM 1458 C CA . ASP A 1 185 ? 6.509 -3.631 6.155 1.00 97.69 185 ASP A CA 1
ATOM 1459 C C . ASP A 1 185 ? 7.320 -4.436 5.136 1.00 97.69 185 ASP A C 1
ATOM 1461 O O . ASP A 1 185 ? 7.405 -4.111 3.952 1.00 97.69 185 ASP A O 1
ATOM 1465 N N . ILE A 1 186 ? 7.942 -5.492 5.642 1.00 96.06 186 ILE A N 1
ATOM 1466 C CA . ILE A 1 186 ? 8.632 -6.521 4.860 1.00 96.06 186 ILE A CA 1
ATOM 1467 C C . ILE A 1 186 ? 7.879 -7.850 4.940 1.00 96.06 186 ILE A C 1
ATOM 1469 O O . ILE A 1 186 ? 8.494 -8.918 4.958 1.00 96.06 186 ILE A O 1
ATOM 1473 N N . SER A 1 187 ? 6.554 -7.782 5.095 1.00 94.00 187 SER A N 1
ATOM 1474 C CA . SER A 1 187 ? 5.727 -8.979 5.149 1.00 94.00 187 SER A CA 1
ATOM 1475 C C . SER A 1 187 ? 5.680 -9.670 3.790 1.00 94.00 187 SER A C 1
ATOM 1477 O O . SER A 1 187 ? 6.018 -9.044 2.786 1.00 94.00 187 SER A O 1
ATOM 1479 N N . TRP A 1 188 ? 5.269 -10.942 3.792 1.00 91.00 188 TRP A N 1
ATOM 1480 C CA . TRP A 1 188 ? 5.251 -11.881 2.666 1.00 91.00 188 TRP A CA 1
ATOM 1481 C C . TRP A 1 188 ? 6.549 -12.670 2.451 1.00 91.00 188 TRP A C 1
ATOM 1483 O O . TRP A 1 188 ? 7.658 -12.138 2.388 1.00 91.00 188 TRP A O 1
ATOM 1493 N N . ASP A 1 189 ? 6.406 -13.986 2.302 1.00 84.31 189 ASP A N 1
ATOM 1494 C CA . ASP A 1 189 ? 7.534 -14.906 2.124 1.00 84.31 189 ASP A CA 1
ATOM 1495 C C . ASP A 1 189 ? 8.304 -14.664 0.814 1.00 84.31 189 ASP A C 1
ATOM 1497 O O . ASP A 1 189 ? 9.514 -14.876 0.762 1.00 84.31 189 ASP A O 1
ATOM 1501 N N . LEU A 1 190 ? 7.637 -14.151 -0.226 1.00 87.12 190 LEU A N 1
ATOM 1502 C CA . LEU A 1 190 ? 8.286 -13.787 -1.488 1.00 87.12 190 LEU A CA 1
ATOM 1503 C C . LEU A 1 190 ? 9.263 -12.615 -1.317 1.00 87.12 190 LEU A C 1
ATOM 1505 O O . LEU A 1 190 ? 10.385 -12.644 -1.819 1.00 87.12 190 LEU A O 1
ATOM 1509 N N . VAL A 1 191 ? 8.861 -11.605 -0.547 1.00 92.19 191 VAL A N 1
ATOM 1510 C CA . VAL A 1 191 ? 9.701 -10.445 -0.227 1.00 92.19 191 VAL A CA 1
ATOM 1511 C C . VAL A 1 191 ? 10.945 -10.883 0.542 1.00 92.19 191 VAL A C 1
ATOM 1513 O O . VAL A 1 191 ? 12.056 -10.450 0.232 1.00 92.19 191 VAL A O 1
ATOM 1516 N N . GLN A 1 192 ? 10.776 -11.791 1.506 1.00 90.88 192 GLN A N 1
ATOM 1517 C CA . GLN A 1 192 ? 11.896 -12.380 2.240 1.00 90.88 192 GLN A CA 1
ATOM 1518 C C . GLN A 1 192 ? 12.839 -13.163 1.318 1.00 90.88 192 GLN A C 1
ATOM 1520 O O . GLN A 1 192 ? 14.059 -13.079 1.481 1.00 90.88 192 GLN A O 1
ATOM 1525 N N . ASP A 1 193 ? 12.306 -13.900 0.341 1.00 90.06 193 ASP A N 1
ATOM 1526 C CA . ASP A 1 193 ? 13.121 -14.654 -0.612 1.00 90.06 193 ASP A CA 1
ATOM 1527 C C . ASP A 1 193 ? 13.992 -13.727 -1.466 1.00 90.06 193 ASP A C 1
ATOM 1529 O O . ASP A 1 193 ? 15.197 -13.954 -1.546 1.00 90.06 193 ASP A O 1
ATOM 1533 N N . TYR A 1 194 ? 13.454 -12.609 -1.969 1.00 93.31 194 TYR A N 1
ATOM 1534 C CA . TYR A 1 194 ? 14.251 -11.607 -2.690 1.00 93.31 194 TYR A CA 1
ATOM 1535 C C . TYR A 1 194 ? 15.392 -11.013 -1.847 1.00 93.31 194 TYR A C 1
ATOM 1537 O O . TYR A 1 194 ? 16.451 -10.676 -2.375 1.00 93.31 194 TYR A O 1
ATOM 1545 N N . MET A 1 195 ? 15.209 -10.884 -0.529 1.00 93.50 195 MET A N 1
ATOM 1546 C CA . MET A 1 195 ? 16.252 -10.382 0.379 1.00 93.50 195 MET A CA 1
ATOM 1547 C C . MET A 1 195 ? 17.331 -11.429 0.669 1.00 93.50 195 MET A C 1
ATOM 1549 O O . MET A 1 195 ? 18.515 -11.105 0.828 1.00 93.50 195 MET A O 1
ATOM 1553 N N . LEU A 1 196 ? 16.921 -12.690 0.814 1.00 92.88 196 LEU A N 1
ATOM 1554 C CA . LEU A 1 196 ? 17.808 -13.780 1.203 1.00 92.88 196 LEU A CA 1
ATOM 1555 C C . LEU A 1 196 ? 18.533 -14.387 0.002 1.00 92.88 196 LEU A C 1
ATOM 1557 O O . LEU A 1 196 ? 19.708 -14.732 0.148 1.00 92.88 196 LEU A O 1
ATOM 1561 N N . ASN A 1 197 ? 17.872 -14.465 -1.147 1.00 92.69 197 ASN A N 1
ATOM 1562 C CA . ASN A 1 197 ? 18.323 -15.111 -2.375 1.00 92.69 197 ASN A CA 1
ATOM 1563 C C . ASN A 1 197 ? 18.165 -14.162 -3.587 1.00 92.69 197 ASN A C 1
ATOM 1565 O O . ASN A 1 197 ? 17.454 -14.498 -4.531 1.00 92.69 197 ASN A O 1
ATOM 1569 N N . PRO A 1 198 ? 18.794 -12.969 -3.582 1.00 94.25 198 PRO A N 1
ATOM 1570 C CA . PRO A 1 198 ? 18.606 -11.991 -4.652 1.00 94.25 198 PRO A CA 1
ATOM 1571 C C . PRO A 1 198 ? 19.096 -12.522 -6.007 1.00 94.25 198 PRO A C 1
ATOM 1573 O O . PRO A 1 198 ? 20.220 -13.020 -6.124 1.00 94.25 198 PRO A O 1
ATOM 1576 N N . GLU A 1 199 ? 18.269 -12.365 -7.041 1.00 93.75 199 GLU A N 1
ATOM 1577 C CA . GLU A 1 199 ? 18.646 -12.615 -8.436 1.00 93.75 199 GLU A CA 1
ATOM 1578 C C . GLU A 1 199 ? 19.603 -11.511 -8.952 1.00 93.75 199 GLU A C 1
ATOM 1580 O O . GLU A 1 199 ? 19.662 -10.412 -8.383 1.00 93.75 199 GLU A O 1
ATOM 1585 N N . PRO A 1 200 ? 20.364 -11.746 -10.044 1.00 95.25 200 PRO A N 1
ATOM 1586 C CA . PRO A 1 200 ? 21.175 -10.702 -10.668 1.00 95.25 200 PRO A CA 1
ATOM 1587 C C . PRO A 1 200 ? 20.353 -9.451 -11.008 1.00 95.25 200 PRO A C 1
ATOM 1589 O O . PRO A 1 200 ? 19.321 -9.536 -11.667 1.00 95.25 200 PRO A O 1
ATOM 1592 N N . GLY A 1 201 ? 20.835 -8.280 -10.586 1.00 95.12 201 GLY A N 1
ATOM 1593 C CA . GLY A 1 201 ? 20.143 -7.002 -10.782 1.00 95.12 201 GLY A CA 1
ATOM 1594 C C . GLY A 1 201 ? 19.198 -6.601 -9.645 1.00 95.12 201 GLY A C 1
ATOM 1595 O O . GLY A 1 201 ? 18.633 -5.513 -9.707 1.00 95.12 201 GLY A O 1
ATOM 1596 N N . MET A 1 202 ? 19.042 -7.427 -8.604 1.00 97.62 202 MET A N 1
ATOM 1597 C CA . MET A 1 202 ? 18.341 -7.060 -7.368 1.00 97.62 202 MET A CA 1
ATOM 1598 C C . MET A 1 202 ? 19.304 -6.466 -6.322 1.00 97.62 202 MET A C 1
ATOM 1600 O O . MET A 1 202 ? 20.512 -6.725 -6.371 1.00 97.62 202 MET A O 1
ATOM 1604 N N . PRO A 1 203 ? 18.802 -5.708 -5.326 1.00 98.38 203 PRO A N 1
ATOM 1605 C CA . PRO A 1 203 ? 19.613 -5.273 -4.194 1.00 98.38 203 PRO A CA 1
ATOM 1606 C C . PRO A 1 203 ? 20.202 -6.472 -3.447 1.00 98.38 203 PRO A C 1
ATOM 1608 O O . PRO A 1 203 ? 19.510 -7.453 -3.167 1.00 98.38 203 PRO A O 1
ATOM 1611 N N . SER A 1 204 ? 21.480 -6.389 -3.085 1.00 98.00 204 SER A N 1
ATOM 1612 C CA . SER A 1 204 ? 22.137 -7.467 -2.351 1.00 98.00 204 SER A CA 1
ATOM 1613 C C . SER A 1 204 ? 21.588 -7.581 -0.927 1.00 98.00 204 SER A C 1
ATOM 1615 O O . SER A 1 204 ? 21.043 -6.629 -0.359 1.00 98.00 204 SER A O 1
ATOM 1617 N N . ARG A 1 205 ? 21.832 -8.722 -0.272 1.00 97.19 205 ARG A N 1
ATOM 1618 C CA . ARG A 1 205 ? 21.538 -8.877 1.162 1.00 97.19 205 ARG A CA 1
ATOM 1619 C C . ARG A 1 205 ? 22.191 -7.770 2.002 1.00 97.19 205 ARG A C 1
ATOM 1621 O O . ARG A 1 205 ? 21.610 -7.319 2.986 1.00 97.19 205 ARG A O 1
ATOM 1628 N N . GLN A 1 206 ? 23.387 -7.313 1.624 1.00 98.12 206 GLN A N 1
ATOM 1629 C CA . GLN A 1 206 ? 24.071 -6.237 2.339 1.00 98.12 206 GLN A CA 1
ATOM 1630 C C . GLN A 1 206 ? 23.369 -4.884 2.159 1.00 98.12 206 GLN A C 1
ATOM 1632 O O . GLN A 1 206 ? 23.311 -4.109 3.115 1.00 98.12 206 GLN A O 1
ATOM 1637 N N . ASP A 1 207 ? 22.793 -4.621 0.985 1.00 98.50 207 ASP A N 1
ATOM 1638 C CA . ASP A 1 207 ? 22.017 -3.403 0.728 1.00 98.50 207 ASP A CA 1
ATOM 1639 C C . ASP A 1 207 ? 20.749 -3.369 1.586 1.00 98.50 207 ASP A C 1
ATOM 1641 O O . ASP A 1 207 ? 20.479 -2.360 2.241 1.00 98.50 207 ASP A O 1
ATOM 1645 N N . TRP A 1 208 ? 20.035 -4.495 1.685 1.00 98.12 208 TRP A N 1
ATOM 1646 C CA . TRP A 1 208 ? 18.894 -4.648 2.595 1.00 98.12 208 TRP A CA 1
ATOM 1647 C C . TRP A 1 208 ? 19.285 -4.440 4.060 1.00 98.12 208 TRP A C 1
ATOM 1649 O O . TRP A 1 208 ? 18.629 -3.683 4.773 1.00 98.12 208 TRP A O 1
ATOM 1659 N N . LEU A 1 209 ? 20.396 -5.034 4.514 1.00 97.56 209 LEU A N 1
ATOM 1660 C CA . LEU A 1 209 ? 20.900 -4.822 5.877 1.00 97.56 209 LEU A CA 1
ATOM 1661 C C . LEU A 1 209 ? 21.236 -3.351 6.153 1.00 97.56 209 LEU A C 1
ATOM 1663 O O . LEU A 1 209 ? 21.003 -2.865 7.261 1.00 97.56 209 LEU A O 1
ATOM 1667 N N . ASN A 1 210 ? 21.794 -2.640 5.173 1.00 98.50 210 ASN A N 1
ATOM 1668 C CA . ASN A 1 210 ? 22.092 -1.216 5.302 1.00 98.50 210 ASN A CA 1
ATOM 1669 C C . ASN A 1 210 ? 20.802 -0.390 5.379 1.00 98.50 210 ASN A C 1
ATOM 1671 O O . ASN A 1 210 ? 20.671 0.437 6.281 1.00 98.50 210 ASN A O 1
ATOM 1675 N N . PHE A 1 211 ? 19.830 -0.676 4.509 1.00 98.44 211 PHE A N 1
ATOM 1676 C CA . PHE A 1 211 ? 18.502 -0.065 4.553 1.00 98.44 211 PHE A CA 1
ATOM 1677 C C . PHE A 1 211 ? 17.818 -0.289 5.910 1.00 98.44 211 PHE A C 1
ATOM 1679 O O . PHE A 1 211 ? 17.330 0.663 6.513 1.00 98.44 211 PHE A O 1
ATOM 1686 N N . PHE A 1 212 ? 17.871 -1.505 6.457 1.00 97.44 212 PHE A N 1
ATOM 1687 C CA . PHE A 1 212 ? 17.292 -1.816 7.767 1.00 97.44 212 PHE A CA 1
ATOM 1688 C C . PHE A 1 212 ? 17.964 -1.071 8.915 1.00 97.44 212 PHE A C 1
ATOM 1690 O O . PHE A 1 212 ? 17.284 -0.617 9.831 1.00 97.44 212 PHE A O 1
ATOM 1697 N N . LYS A 1 213 ? 19.290 -0.902 8.879 1.00 98.25 213 LYS A N 1
ATOM 1698 C CA . LYS A 1 213 ? 20.008 -0.113 9.893 1.00 98.25 213 LYS A CA 1
ATOM 1699 C C . LYS A 1 213 ? 19.610 1.361 9.854 1.00 98.25 213 LYS A C 1
ATOM 1701 O O . LYS A 1 213 ? 19.468 1.975 10.912 1.00 98.25 213 LYS A O 1
ATOM 1706 N N . GLU A 1 214 ? 19.443 1.904 8.655 1.00 98.38 214 GLU A N 1
ATOM 1707 C CA . GLU A 1 214 ? 19.111 3.309 8.411 1.00 98.38 214 GLU A CA 1
ATOM 1708 C C . GLU A 1 214 ? 17.648 3.622 8.771 1.00 98.38 214 GLU A C 1
ATOM 1710 O O . GLU A 1 214 ? 17.387 4.569 9.510 1.00 98.38 214 GLU A O 1
ATOM 1715 N N . TYR A 1 215 ? 16.706 2.766 8.365 1.00 98.25 215 TYR A N 1
ATOM 1716 C CA . TYR A 1 215 ? 15.259 2.957 8.544 1.00 98.25 215 TYR A CA 1
ATOM 1717 C C . TYR A 1 215 ? 14.658 2.100 9.667 1.00 98.25 215 TYR A C 1
ATOM 1719 O O . TYR A 1 215 ? 13.454 1.858 9.686 1.00 98.25 215 TYR A O 1
ATOM 1727 N N . LYS A 1 216 ? 15.458 1.658 10.646 1.00 96.56 216 LYS A N 1
ATOM 1728 C CA . LYS A 1 216 ? 15.054 0.712 11.714 1.00 96.56 216 LYS A CA 1
ATOM 1729 C C . LYS A 1 216 ? 13.770 1.063 12.483 1.00 96.56 216 LYS A C 1
ATOM 1731 O O . LYS A 1 216 ? 13.123 0.173 13.014 1.00 96.56 216 LYS A O 1
ATOM 1736 N N . ASN A 1 217 ? 13.402 2.344 12.552 1.00 97.25 217 ASN A N 1
ATOM 1737 C CA . ASN A 1 217 ? 12.193 2.822 13.239 1.00 97.25 217 ASN A CA 1
ATOM 1738 C C . ASN A 1 217 ? 10.973 2.956 12.304 1.00 97.25 217 ASN A C 1
ATOM 1740 O O . ASN A 1 217 ? 9.940 3.479 12.712 1.00 97.25 217 ASN A O 1
ATOM 1744 N N . ARG A 1 218 ? 11.120 2.572 11.035 1.00 97.75 218 ARG A N 1
ATOM 1745 C CA . ARG A 1 218 ? 10.154 2.768 9.944 1.00 97.75 218 ARG A CA 1
ATOM 1746 C C . ARG A 1 218 ? 9.865 1.465 9.193 1.00 97.75 218 ARG A C 1
ATOM 1748 O O . ARG A 1 218 ? 9.165 1.494 8.186 1.00 97.75 218 ARG A O 1
ATOM 1755 N N . ILE A 1 219 ? 10.424 0.346 9.659 1.00 97.62 219 ILE A N 1
ATOM 1756 C CA . ILE A 1 219 ? 10.273 -0.976 9.055 1.00 97.62 219 ILE A CA 1
ATOM 1757 C C . ILE A 1 219 ? 9.523 -1.877 10.026 1.00 97.62 219 ILE A C 1
ATOM 1759 O O . ILE A 1 219 ? 9.938 -2.030 11.176 1.00 97.62 219 ILE A O 1
ATOM 1763 N N . LEU A 1 220 ? 8.432 -2.470 9.555 1.00 96.88 220 LEU A N 1
ATOM 1764 C CA . LEU A 1 220 ? 7.637 -3.436 10.299 1.00 96.88 220 LEU A CA 1
ATOM 1765 C C . LEU A 1 220 ? 7.874 -4.840 9.748 1.00 96.88 220 LEU A C 1
ATOM 1767 O O . LEU A 1 220 ? 8.091 -5.037 8.556 1.00 96.88 220 LEU A O 1
ATOM 1771 N N . TRP A 1 221 ? 7.813 -5.831 10.628 1.00 92.00 221 TRP A N 1
ATOM 1772 C CA . TRP A 1 221 ? 7.789 -7.231 10.228 1.00 92.00 221 TRP A CA 1
ATOM 1773 C C . TRP A 1 221 ? 6.347 -7.736 10.206 1.00 92.00 221 TRP A C 1
ATOM 1775 O O . TRP A 1 221 ? 5.516 -7.299 11.001 1.00 92.00 221 TRP A O 1
ATOM 1785 N N . GLY A 1 222 ? 6.068 -8.680 9.319 1.00 88.81 222 GLY A N 1
ATOM 1786 C CA . GLY A 1 222 ? 4.792 -9.372 9.234 1.00 88.81 222 GLY A CA 1
ATOM 1787 C C . GLY A 1 222 ? 4.932 -10.594 8.340 1.00 88.81 222 GLY A C 1
ATOM 1788 O O . GLY A 1 222 ? 6.007 -10.861 7.809 1.00 88.81 222 GLY A O 1
ATOM 1789 N N . SER A 1 223 ? 3.848 -11.338 8.170 1.00 86.75 223 SER A N 1
ATOM 1790 C CA . SER A 1 223 ? 3.875 -12.588 7.412 1.00 86.75 223 SER A CA 1
ATOM 1791 C C . SER A 1 223 ? 3.090 -12.542 6.100 1.00 86.75 223 SER A C 1
ATOM 1793 O O . SER A 1 223 ? 3.417 -13.301 5.197 1.00 86.75 223 SER A O 1
ATOM 1795 N N . ASP A 1 224 ? 2.098 -11.652 5.983 1.00 88.38 224 ASP A N 1
ATOM 1796 C CA . ASP A 1 224 ? 1.119 -11.618 4.880 1.00 88.38 224 ASP A CA 1
ATOM 1797 C C . ASP A 1 224 ? 0.455 -12.986 4.616 1.00 88.38 224 ASP A C 1
ATOM 1799 O O . ASP A 1 224 ? 0.264 -13.456 3.495 1.00 88.38 224 ASP A O 1
ATOM 1803 N N . VAL A 1 225 ? 0.164 -13.696 5.707 1.00 79.56 225 VAL A N 1
ATOM 1804 C CA . VAL A 1 225 ? -0.364 -15.061 5.659 1.00 79.56 225 VAL A CA 1
ATOM 1805 C C . VAL A 1 225 ? -1.878 -15.052 5.457 1.00 79.56 225 VAL A C 1
ATOM 1807 O O . VAL A 1 225 ? -2.622 -14.491 6.263 1.00 79.56 225 VAL A O 1
ATOM 1810 N N . VAL A 1 226 ? -2.346 -15.841 4.487 1.00 76.50 226 VAL A N 1
ATOM 1811 C CA . VAL A 1 226 ? -3.752 -16.255 4.370 1.00 76.50 226 VAL A CA 1
ATOM 1812 C C . VAL A 1 226 ? -3.870 -17.753 4.666 1.00 76.50 226 VAL A C 1
ATOM 1814 O O . VAL A 1 226 ? -3.560 -18.594 3.828 1.00 76.50 226 VAL A O 1
ATOM 1817 N N . ILE A 1 227 ? -4.355 -18.114 5.858 1.00 75.31 227 ILE A N 1
ATOM 1818 C CA . ILE A 1 227 ? -4.487 -19.518 6.305 1.00 75.31 227 ILE A CA 1
ATOM 1819 C C . ILE A 1 227 ? -5.777 -20.212 5.826 1.00 75.31 227 ILE A C 1
ATOM 1821 O O . ILE A 1 227 ? -6.404 -20.950 6.582 1.00 75.31 227 ILE A O 1
ATOM 1825 N N . PHE A 1 228 ? -6.204 -20.006 4.579 1.00 79.12 228 PHE A N 1
ATOM 1826 C CA . PHE A 1 228 ? -7.388 -20.671 4.015 1.00 79.12 228 PHE A CA 1
ATOM 1827 C C . PHE A 1 228 ? -7.075 -21.346 2.682 1.00 79.12 228 PHE A C 1
ATOM 1829 O O . PHE A 1 228 ? -6.507 -20.741 1.778 1.00 79.12 228 PHE A O 1
ATOM 1836 N N . THR A 1 229 ? -7.489 -22.605 2.544 1.00 77.44 229 THR A N 1
ATOM 1837 C CA . THR A 1 229 ? -7.415 -23.331 1.269 1.00 77.44 229 THR A CA 1
ATOM 1838 C C . THR A 1 229 ? -8.253 -22.645 0.192 1.00 77.44 229 THR A C 1
ATOM 1840 O O . THR A 1 229 ? -9.203 -21.920 0.481 1.00 77.44 229 THR A O 1
ATOM 1843 N N . ARG A 1 230 ? -7.903 -22.861 -1.079 1.00 77.88 230 ARG A N 1
ATOM 1844 C CA . ARG A 1 230 ? -8.662 -22.295 -2.199 1.00 77.88 230 ARG A CA 1
ATOM 1845 C C . ARG A 1 230 ? -10.062 -22.904 -2.272 1.00 77.88 230 ARG A C 1
ATOM 1847 O O . ARG A 1 230 ? -10.251 -24.096 -2.020 1.00 77.88 230 ARG A O 1
ATOM 1854 N N . ASN A 1 231 ? -11.014 -22.093 -2.720 1.00 83.75 231 ASN A N 1
ATOM 1855 C CA . ASN A 1 231 ? -12.301 -22.586 -3.195 1.00 83.75 231 ASN A CA 1
ATOM 1856 C C . ASN A 1 231 ? -12.080 -23.573 -4.352 1.00 83.75 231 ASN A C 1
ATOM 1858 O O . ASN A 1 231 ? -11.214 -23.354 -5.204 1.00 83.75 231 ASN A O 1
ATOM 1862 N N . ARG A 1 232 ? -12.861 -24.654 -4.389 1.00 84.50 232 ARG A N 1
ATOM 1863 C CA . ARG A 1 232 ? -12.779 -25.683 -5.433 1.00 84.50 232 ARG A CA 1
ATOM 1864 C C . ARG A 1 232 ? -14.068 -25.709 -6.238 1.00 84.50 232 ARG A C 1
ATOM 1866 O O . ARG A 1 232 ? -15.149 -25.820 -5.669 1.00 84.50 232 ARG A O 1
ATOM 1873 N N . PHE A 1 233 ? -13.949 -25.618 -7.558 1.00 85.75 233 PHE A N 1
ATOM 1874 C CA . PHE A 1 233 ? -15.069 -25.900 -8.450 1.00 85.75 233 PHE A CA 1
ATOM 1875 C C . PHE A 1 233 ? -15.281 -27.412 -8.505 1.00 85.75 233 PHE A C 1
ATOM 1877 O O . PHE A 1 233 ? -14.322 -28.163 -8.679 1.00 85.75 233 PHE A O 1
ATOM 1884 N N . GLU A 1 234 ? -16.521 -27.864 -8.334 1.00 86.00 234 GLU A N 1
ATOM 1885 C CA . GLU A 1 234 ? -16.835 -29.302 -8.288 1.00 86.00 234 GLU A CA 1
ATOM 1886 C C . GLU A 1 234 ? -16.867 -29.951 -9.684 1.00 86.00 234 GLU A C 1
ATOM 1888 O O . GLU A 1 234 ? -16.885 -31.174 -9.806 1.00 86.00 234 GLU A O 1
ATOM 1893 N N . SER A 1 235 ? -16.864 -29.141 -10.745 1.00 82.69 235 SER A N 1
ATOM 1894 C CA . SER A 1 235 ? -17.013 -29.580 -12.133 1.00 82.69 235 SER A CA 1
ATOM 1895 C C . SER A 1 235 ? -16.421 -28.566 -13.123 1.00 82.69 235 SER A C 1
ATOM 1897 O O . SER A 1 235 ? -16.094 -27.430 -12.772 1.00 82.69 235 SER A O 1
ATOM 1899 N N . THR A 1 236 ? -16.251 -28.984 -14.381 1.00 81.88 236 THR A N 1
ATOM 1900 C CA . THR A 1 236 ? -15.914 -28.109 -15.516 1.00 81.88 236 THR A CA 1
ATOM 1901 C C . THR A 1 236 ? -16.935 -28.360 -16.637 1.00 81.88 236 THR A C 1
ATOM 1903 O O . THR A 1 236 ? -16.947 -29.471 -17.169 1.00 81.88 236 THR A O 1
ATOM 1906 N N . PRO A 1 237 ? -17.796 -27.387 -17.004 1.00 85.69 237 PRO A N 1
ATOM 1907 C CA . PRO A 1 237 ? -17.888 -26.025 -16.464 1.00 85.69 237 PRO A CA 1
ATOM 1908 C C . PRO A 1 237 ? -18.413 -25.994 -15.013 1.00 85.69 237 PRO A C 1
ATOM 1910 O O . PRO A 1 237 ? -19.097 -26.932 -14.610 1.00 85.69 237 PRO A O 1
ATOM 1913 N N . PRO A 1 238 ? -18.118 -24.942 -14.226 1.00 82.81 238 PRO A N 1
ATOM 1914 C CA . PRO A 1 238 ? -18.472 -24.902 -12.809 1.00 82.81 238 PRO A CA 1
ATOM 1915 C C . PRO A 1 238 ? -19.985 -24.877 -12.565 1.00 82.81 238 PRO A C 1
ATOM 1917 O O . PRO A 1 238 ? -20.671 -23.960 -13.013 1.00 82.81 238 PRO A O 1
ATOM 1920 N N . THR A 1 239 ? -20.498 -25.841 -11.799 1.00 88.56 239 THR A N 1
ATOM 1921 C CA . THR A 1 239 ? -21.903 -25.865 -11.337 1.00 88.56 239 THR A CA 1
ATOM 1922 C C . THR A 1 239 ? -22.069 -25.423 -9.883 1.00 88.56 239 THR A C 1
ATOM 1924 O O . THR A 1 239 ? -23.153 -25.011 -9.477 1.00 88.56 239 THR A O 1
ATOM 1927 N N . SER A 1 240 ? -21.000 -25.515 -9.095 1.00 89.81 240 SER A N 1
ATOM 1928 C CA . SER A 1 240 ? -20.972 -25.268 -7.650 1.00 89.81 240 SER A CA 1
ATOM 1929 C C . SER A 1 240 ? -19.536 -24.991 -7.194 1.00 89.81 240 SER A C 1
ATOM 1931 O O . SER A 1 240 ? -18.562 -25.385 -7.845 1.00 89.81 240 SER A O 1
ATOM 1933 N N . VAL A 1 241 ? -19.411 -24.281 -6.070 1.00 88.44 241 VAL A N 1
ATOM 1934 C CA . VAL A 1 241 ? -18.133 -23.941 -5.436 1.00 88.44 241 VAL A CA 1
ATOM 1935 C C . VAL A 1 241 ? -18.118 -24.530 -4.033 1.00 88.44 241 VAL A C 1
ATOM 1937 O O . VAL A 1 241 ? -18.893 -24.106 -3.178 1.00 88.44 241 VAL A O 1
ATOM 1940 N N . ALA A 1 242 ? -17.205 -25.463 -3.782 1.00 89.06 242 ALA A N 1
ATOM 1941 C CA . ALA A 1 242 ? -16.877 -25.901 -2.437 1.00 89.06 242 ALA A CA 1
ATOM 1942 C C . ALA A 1 242 ? -15.961 -24.845 -1.789 1.00 89.06 242 ALA A C 1
ATOM 1944 O O . ALA A 1 242 ? -14.871 -24.585 -2.321 1.00 89.06 242 ALA A O 1
ATOM 1945 N N . PRO A 1 243 ? -16.373 -24.205 -0.678 1.00 85.25 243 PRO A N 1
ATOM 1946 C CA . PRO A 1 243 ? -15.554 -23.196 -0.030 1.00 85.25 243 PRO A CA 1
ATOM 1947 C C . PRO A 1 243 ? -14.274 -23.815 0.534 1.00 85.25 243 PRO A C 1
ATOM 1949 O O . PRO A 1 243 ? -14.253 -24.962 0.989 1.00 85.25 243 PRO A O 1
ATOM 1952 N N . GLY A 1 244 ? -13.202 -23.033 0.513 1.00 82.44 244 GLY A N 1
ATOM 1953 C CA . GLY A 1 244 ? -11.985 -23.350 1.239 1.00 82.44 244 GLY A CA 1
ATOM 1954 C C . GLY A 1 244 ? -12.226 -23.484 2.742 1.00 82.44 244 GLY A C 1
ATOM 1955 O O . GLY A 1 244 ? -13.103 -22.833 3.307 1.00 82.44 244 GLY A O 1
ATOM 1956 N N . GLY A 1 245 ? -11.431 -24.324 3.397 1.00 86.38 245 GLY A N 1
ATOM 1957 C CA . GLY A 1 245 ? -11.333 -24.418 4.854 1.00 86.38 245 GLY A CA 1
ATOM 1958 C C . GLY A 1 245 ? -10.018 -23.854 5.395 1.00 86.38 245 GLY A C 1
ATOM 1959 O O . GLY A 1 245 ? -9.052 -23.691 4.642 1.00 86.38 245 GLY A O 1
ATOM 1960 N N . LEU A 1 246 ? -9.992 -23.610 6.707 1.00 84.38 246 LEU A N 1
ATOM 1961 C CA . LEU A 1 246 ? -8.803 -23.226 7.470 1.00 84.38 246 LEU A CA 1
ATOM 1962 C C . LEU A 1 246 ? -7.677 -24.253 7.265 1.00 84.38 246 LEU A C 1
ATOM 1964 O O . LEU A 1 246 ? -7.909 -25.455 7.401 1.00 84.38 246 LEU A O 1
ATOM 1968 N N . MET A 1 247 ? -6.473 -23.784 6.948 1.00 82.50 247 MET A N 1
ATOM 1969 C CA . MET A 1 247 ? -5.290 -24.637 6.835 1.00 82.50 247 MET A CA 1
ATOM 1970 C C . MET A 1 247 ? -4.732 -24.993 8.217 1.00 82.50 247 MET A C 1
ATOM 1972 O O . MET A 1 247 ? -4.696 -24.152 9.117 1.00 82.50 247 MET A O 1
ATOM 1976 N N . SER A 1 248 ? -4.219 -26.216 8.374 1.00 84.69 248 SER A N 1
ATOM 1977 C CA . SER A 1 248 ? -3.264 -26.505 9.448 1.00 84.69 248 SER A CA 1
ATOM 1978 C C . SER A 1 248 ? -1.914 -25.823 9.164 1.00 84.69 248 SER A C 1
ATOM 1980 O O . SER A 1 248 ? -1.602 -25.549 8.002 1.00 84.69 248 SER A O 1
ATOM 1982 N N . PRO A 1 249 ? -1.069 -25.583 10.185 1.00 78.94 249 PRO A N 1
ATOM 1983 C CA . PRO A 1 249 ? 0.289 -25.077 9.970 1.00 78.94 249 PRO A CA 1
ATOM 1984 C C . PRO A 1 249 ? 1.093 -25.916 8.962 1.00 78.94 249 PRO A C 1
ATOM 1986 O O . PRO A 1 249 ? 1.724 -25.363 8.066 1.00 78.94 249 PRO A O 1
ATOM 1989 N N . ASP A 1 250 ? 0.997 -27.247 9.033 1.00 82.81 250 ASP A N 1
ATOM 1990 C CA . ASP A 1 250 ? 1.680 -28.149 8.094 1.00 82.81 250 ASP A CA 1
ATOM 1991 C C . ASP A 1 250 ? 1.183 -27.975 6.651 1.00 82.81 250 ASP A C 1
ATOM 1993 O O . ASP A 1 250 ? 1.978 -27.981 5.710 1.00 82.81 250 ASP A O 1
ATOM 1997 N N . GLN A 1 251 ? -0.130 -27.790 6.465 1.00 79.56 251 GLN A N 1
ATOM 1998 C CA . GLN A 1 251 ? -0.717 -27.518 5.150 1.00 79.56 251 GLN A CA 1
ATOM 1999 C C . GLN A 1 251 ? -0.240 -26.178 4.592 1.00 79.56 251 GLN A C 1
ATOM 2001 O O . GLN A 1 251 ? 0.096 -26.111 3.413 1.00 79.56 251 GLN A O 1
ATOM 2006 N N . TYR A 1 252 ? -0.173 -25.145 5.435 1.00 74.69 252 TYR A N 1
ATOM 2007 C CA . TYR A 1 252 ? 0.340 -23.834 5.047 1.00 74.69 252 TYR A CA 1
ATOM 2008 C C . TYR A 1 252 ? 1.801 -23.925 4.582 1.00 74.69 252 TYR A C 1
ATOM 2010 O O . TYR A 1 252 ? 2.128 -23.512 3.470 1.00 74.69 252 TYR A O 1
ATOM 2018 N N . HIS A 1 253 ? 2.675 -24.556 5.372 1.00 72.62 253 HIS A N 1
ATOM 2019 C CA . HIS A 1 253 ? 4.090 -24.707 5.017 1.00 72.62 253 HIS A CA 1
ATOM 2020 C C . HIS A 1 253 ? 4.319 -25.548 3.750 1.00 72.62 253 HIS A C 1
ATOM 2022 O O . HIS A 1 253 ? 5.250 -25.273 2.993 1.00 72.62 253 HIS A O 1
ATOM 2028 N N . ALA A 1 254 ? 3.470 -26.544 3.485 1.00 74.31 254 ALA A N 1
ATOM 2029 C CA . ALA A 1 254 ? 3.526 -27.332 2.253 1.00 74.31 254 ALA A CA 1
ATOM 2030 C C . ALA A 1 254 ? 2.987 -26.587 1.015 1.00 74.31 254 ALA A C 1
ATOM 2032 O O . ALA A 1 254 ? 3.339 -26.948 -0.106 1.00 74.31 254 ALA A O 1
ATOM 2033 N N . ASP A 1 255 ? 2.126 -25.580 1.185 1.00 67.06 255 ASP A N 1
ATOM 2034 C CA . ASP A 1 255 ? 1.644 -24.738 0.080 1.00 67.06 255 ASP A CA 1
ATOM 2035 C C . ASP A 1 255 ? 2.687 -23.677 -0.309 1.00 67.06 255 ASP A C 1
ATOM 2037 O O . ASP A 1 255 ? 2.872 -23.380 -1.489 1.00 67.06 255 ASP A O 1
ATOM 2041 N N . LEU A 1 256 ? 3.460 -23.181 0.665 1.00 60.38 256 LEU A N 1
ATOM 2042 C CA . LEU A 1 256 ? 4.575 -22.257 0.424 1.00 60.38 256 LEU A CA 1
ATOM 2043 C C . LEU A 1 256 ? 5.635 -22.812 -0.531 1.00 60.38 256 LEU A C 1
ATOM 2045 O O . LEU A 1 256 ? 6.123 -22.084 -1.395 1.00 60.38 256 LEU A O 1
ATOM 2049 N N . SER A 1 257 ? 5.984 -24.096 -0.416 1.00 57.06 257 SER A N 1
ATOM 2050 C CA . SER A 1 257 ? 6.950 -24.710 -1.334 1.00 57.06 257 SER A CA 1
ATOM 2051 C C . SER A 1 257 ? 6.451 -24.711 -2.781 1.00 57.06 257 SER A C 1
ATOM 2053 O O . SER A 1 257 ? 7.254 -24.530 -3.688 1.00 57.06 257 SER A O 1
ATOM 2055 N N . LYS A 1 258 ? 5.133 -24.811 -2.994 1.00 57.22 258 LYS A N 1
ATOM 2056 C CA . LYS A 1 258 ? 4.507 -24.743 -4.323 1.00 57.22 258 LYS A CA 1
ATOM 2057 C C . LYS A 1 258 ? 4.393 -23.325 -4.867 1.00 57.22 258 LYS A C 1
ATOM 2059 O O . LYS A 1 258 ? 4.345 -23.157 -6.080 1.00 57.22 258 LYS A O 1
ATOM 2064 N N . MET A 1 259 ? 4.330 -22.305 -4.006 1.00 55.53 259 MET A N 1
ATOM 2065 C CA . MET A 1 259 ? 4.350 -20.913 -4.472 1.00 55.53 259 MET A CA 1
ATOM 2066 C C . MET A 1 259 ? 5.676 -20.557 -5.150 1.00 55.53 259 MET A C 1
ATOM 2068 O O . MET A 1 259 ? 5.656 -19.783 -6.101 1.00 55.53 259 MET A O 1
ATOM 2072 N N . ARG A 1 260 ? 6.796 -21.167 -4.733 1.00 52.94 260 ARG A N 1
ATOM 2073 C CA . ARG A 1 260 ? 8.095 -21.005 -5.407 1.00 52.94 260 ARG A CA 1
ATOM 2074 C C . ARG A 1 260 ? 8.122 -21.575 -6.826 1.00 52.94 260 ARG A C 1
ATOM 2076 O O . ARG A 1 260 ? 8.780 -20.994 -7.670 1.00 52.94 260 ARG A O 1
ATOM 2083 N N . ASP A 1 261 ? 7.386 -22.652 -7.094 1.00 53.09 261 ASP A N 1
ATOM 2084 C CA . ASP A 1 261 ? 7.288 -23.248 -8.438 1.00 53.09 261 ASP A CA 1
ATOM 2085 C C . ASP A 1 261 ? 6.357 -22.450 -9.380 1.00 53.09 261 ASP A C 1
ATOM 2087 O O . ASP A 1 261 ? 6.277 -22.731 -10.574 1.00 53.09 261 ASP A O 1
ATOM 2091 N N . PHE A 1 262 ? 5.600 -21.493 -8.829 1.00 41.88 262 PHE A N 1
ATOM 2092 C CA . PHE A 1 262 ? 4.600 -20.668 -9.520 1.00 41.88 262 PHE A CA 1
ATOM 2093 C C . PHE A 1 262 ? 5.104 -19.257 -9.881 1.00 41.88 262 PHE A C 1
ATOM 2095 O O . PHE A 1 262 ? 4.306 -18.441 -10.369 1.00 41.88 262 PHE A O 1
ATOM 2102 N N . LEU A 1 263 ? 6.370 -18.972 -9.569 1.00 43.47 263 LEU A N 1
ATOM 2103 C CA . LEU A 1 263 ? 7.122 -17.739 -9.819 1.00 43.47 263 LEU A CA 1
ATOM 2104 C C . LEU A 1 263 ? 8.232 -18.009 -10.839 1.00 43.47 263 LEU A C 1
ATOM 2106 O O . LEU A 1 263 ? 8.561 -17.057 -11.579 1.00 43.47 263 LEU A O 1
#

pLDDT: mean 90.96, std 9.41, range [41.88, 98.81]

Foldseek 3Di:
DVLVVLVVDDVVVVVVDADEADDDDLLDLCVLVVVVCVCVVRPPNHQYYDPDEAAAAPVQLPDDDDAQVVPDDPPDDRDLLGDVSGRGFLPRPSLLSNQQSLLVVVHEYEYEAAQADWYADPVRHTPDTDNVRGCLVSLLVSCVSRLQRQYEYEQLRAHLPRAAALCSLVSSCSNCVSRVRYAYENAAPVSVCCLVPPDPRHHHVVNVVVSCVVRVVRYHYDHPDDQWDCWDAPDVVGPDIDGTDGHDPVRRVVVVVVSVVVD

Secondary structure (DSSP, 8-state):
-HHHHHHTS-HHHHTT--EEE-S--TT-TTHHHHHHHHHHHSTTTEEEEEEEESS-HHHHTT--S--HHHHS-TTSPPPTT--TT----TT-HHHHHHHHHHHHH--EEEEE--SEEEEE-TTS-EEEEEEEEE-HHHHHHHHHHSTT-EEEEGGGG--SS-PPPTTHHHHHHHHHHH-TTEEEE--SHHHHHHHHSPPTTSPPHHHHHHHHHHSTTSEE-------BPPPEESSSS-S-EEPP-BPPHHHHHHHHHHHHTT-

InterPro domains:
  IPR032466 Metal-dependent hydrolase [SSF51556] (32-227)

Sequence (263 aa):
MFAREYERLPPQYQEKLDVMITAFNPMDVYASQHIKRAVLSFPGVFSGVGEFTIHKELVSSKLAGETVEQTKAPSVPLPPDAGDGSKVSLYSESLEYLFKTIEEIGLVAILHNDMYRVEVNYQGELEHAYPDQDYVDGLKHVCGHAPKARVVWAHTGLGRFVKPTQDHLTRVKKVLDACPSWSTDISWDLVQDYMLNPEPGMPSRQDWLNFFKEYKNRILWGSDVVIFTRNRFESTPPTSVAPGGLMSPDQYHADLSKMRDFL